Protein AF-A0A938GD35-F1 (afdb_monomer)

Secondary structure (DSSP, 8-state):
-------S------PPPPS---TTHHHHHHHHS-SSS----S-----B-HHHHHHHHHHHHHHHHTT-SSB-HHHHHHHHHHH--SHHHHHHHHTT--HHHHHHHHHHHH----SSPPPS--PBPHHHHHHHHHHHHHHHHTT-SSB-HHHHHHHHHHH--HHHHHHHHHTT--HHHHHHHHHHHH-TTPPPTT---

Solvent-accessible surface area (backbone atoms only — not comparable to full-atom values): 11752 Å² total; per-residue (Å²): 143,89,85,87,86,89,82,80,89,74,86,76,84,78,83,82,77,74,96,79,70,64,94,58,49,69,63,51,49,64,75,70,57,78,84,72,99,73,90,72,69,83,76,76,71,78,51,59,34,73,66,36,54,51,22,52,54,40,8,48,53,44,16,55,73,34,40,40,78,42,30,48,47,42,23,44,51,51,8,42,48,67,63,70,61,57,69,38,26,52,53,41,44,77,62,67,56,46,67,67,61,52,48,53,48,47,39,73,74,70,50,62,44,61,94,72,76,79,87,74,86,67,48,70,36,73,65,37,54,46,20,55,53,40,7,47,51,48,16,51,75,71,73,40,90,48,26,43,53,46,24,45,47,50,8,48,57,70,59,61,54,67,59,33,35,50,45,38,50,76,68,68,45,55,62,66,62,51,50,52,52,53,47,41,76,73,36,83,80,58,74,59,92,81,76,67,134

Foldseek 3Di:
DDDDDDDDDDPPDDDDDPPDDPPCVVVVVVVVDDPDDDPPDPDPDAQADPLLVQLVVQLVVLCVVLLHLARELLSSVLSLCVSVDDLLNVLCVVLVDDNVLSSVLLCVVPNGDDPDRDPDDRYYDPLLVQLSVQLSVVCVVVVHSHRYSLSSLLSSLVSCDDSVNVSCVVSVHDSVVSNVSSVCVVPVPDDDPPPDD

Sequence (197 aa):
MIRLQTGETSERVSWRLPETQPPTFLRWVRQWLPSGSDKTAPERSSNLTPRVQQVLEMARKEAERFNHNFIGTEHVLLGLIKLGQGVAVNVLRQAGLDLEKVRTEVEALVGTGPDQKTVGSIPYTPRVKKVLSLAAKEAKALHHTYVGTEHLLLGLLAEGDGVAARVLQNMGVDTDQTRKRILLELDPNFPDADDKP

pLDDT: mean 80.17, std 22.28, range [29.39, 98.56]

Structure (mmCIF, N/CA/C/O backbone):
data_AF-A0A938GD35-F1
#
_entry.id   AF-A0A938GD35-F1
#
loop_
_atom_site.group_PDB
_atom_site.id
_atom_site.type_symbol
_atom_site.label_atom_id
_atom_site.label_alt_id
_atom_site.label_comp_id
_atom_site.label_asym_id
_atom_site.label_entity_id
_atom_site.label_seq_id
_atom_site.pdbx_PDB_ins_code
_atom_site.Cartn_x
_atom_site.Cartn_y
_atom_site.Cartn_z
_atom_site.occupancy
_atom_site.B_iso_or_equiv
_atom_site.auth_seq_id
_atom_site.auth_comp_id
_atom_site.auth_asym_id
_atom_site.auth_atom_id
_atom_site.pdbx_PDB_model_num
ATOM 1 N N . MET A 1 1 ? 54.720 -30.008 18.579 1.00 42.34 1 MET A N 1
ATOM 2 C CA . MET A 1 1 ? 55.747 -29.836 17.534 1.00 42.34 1 MET A CA 1
ATOM 3 C C . MET A 1 1 ? 55.201 -30.497 16.280 1.00 42.34 1 MET A C 1
ATOM 5 O O . MET A 1 1 ? 54.911 -31.677 16.353 1.00 42.34 1 MET A O 1
ATOM 9 N N . ILE A 1 2 ? 54.905 -29.704 15.249 1.00 29.39 2 ILE A N 1
ATOM 10 C CA . ILE A 1 2 ? 54.863 -29.995 13.801 1.00 29.39 2 ILE A CA 1
ATOM 11 C C . ILE A 1 2 ? 54.191 -28.766 13.176 1.00 29.39 2 ILE A C 1
ATOM 13 O O . ILE A 1 2 ? 53.087 -28.376 13.550 1.00 29.39 2 ILE A O 1
ATOM 17 N N . ARG A 1 3 ? 54.931 -28.122 12.276 1.00 31.73 3 ARG A N 1
ATOM 18 C CA . ARG A 1 3 ? 54.544 -26.966 11.474 1.00 31.73 3 ARG A CA 1
ATOM 19 C C . ARG A 1 3 ? 54.699 -27.410 10.026 1.00 31.73 3 ARG A C 1
ATOM 21 O O . ARG A 1 3 ? 55.774 -27.880 9.673 1.00 31.73 3 ARG A O 1
ATOM 28 N N . LEU A 1 4 ? 53.667 -27.232 9.213 1.00 35.19 4 LEU A N 1
ATOM 29 C CA . LEU A 1 4 ? 53.795 -27.119 7.763 1.00 35.19 4 LEU A CA 1
ATOM 30 C C . LEU A 1 4 ? 52.978 -25.901 7.335 1.00 35.19 4 LEU A C 1
ATOM 32 O O . LEU A 1 4 ? 51.911 -25.621 7.877 1.00 35.19 4 LEU A O 1
ATOM 36 N N . GLN A 1 5 ? 53.575 -25.121 6.449 1.00 43.38 5 GLN A N 1
ATOM 37 C CA . GLN A 1 5 ? 53.226 -23.753 6.097 1.00 43.38 5 GLN A CA 1
ATOM 38 C C . GLN A 1 5 ? 53.021 -23.717 4.583 1.00 43.38 5 GLN A C 1
ATOM 40 O O . GLN A 1 5 ? 53.797 -24.363 3.886 1.00 43.38 5 GLN A O 1
ATOM 45 N N . THR A 1 6 ? 52.025 -22.973 4.088 1.00 42.59 6 THR A N 1
ATOM 46 C CA . THR A 1 6 ? 52.123 -21.953 3.011 1.00 42.59 6 THR A CA 1
ATOM 47 C C . THR A 1 6 ? 50.749 -21.664 2.386 1.00 42.59 6 THR A C 1
ATOM 49 O O . THR A 1 6 ? 49.947 -22.574 2.212 1.00 42.59 6 THR A O 1
ATOM 52 N N . GLY A 1 7 ? 50.492 -20.387 2.070 1.00 36.03 7 GLY A N 1
ATOM 53 C CA . GLY A 1 7 ? 49.342 -19.937 1.272 1.00 36.03 7 GLY A CA 1
ATOM 54 C C . GLY A 1 7 ? 48.535 -18.796 1.901 1.00 36.03 7 GLY A C 1
ATOM 55 O O . GLY A 1 7 ? 47.606 -19.051 2.653 1.00 36.03 7 GLY A O 1
ATOM 56 N N . GLU A 1 8 ? 48.960 -17.564 1.617 1.00 41.31 8 GLU A N 1
ATOM 57 C CA . GLU A 1 8 ? 48.242 -16.271 1.612 1.00 41.31 8 GLU A CA 1
ATOM 58 C C . GLU A 1 8 ? 47.051 -16.009 2.566 1.00 41.31 8 GLU A C 1
ATOM 60 O O . GLU A 1 8 ? 45.941 -16.506 2.418 1.00 41.31 8 GLU A O 1
ATOM 65 N N . THR A 1 9 ? 47.324 -15.120 3.531 1.00 43.78 9 THR A N 1
ATOM 66 C CA . THR A 1 9 ? 46.399 -14.231 4.265 1.00 43.78 9 THR A CA 1
ATOM 67 C C . THR A 1 9 ? 44.965 -14.729 4.485 1.00 43.78 9 THR A C 1
ATOM 69 O O . THR A 1 9 ? 44.005 -14.182 3.952 1.00 43.78 9 THR A O 1
ATOM 72 N N . SER A 1 10 ? 44.801 -15.688 5.396 1.00 36.66 10 SER A N 1
ATOM 73 C CA . SER A 1 10 ? 43.566 -15.804 6.175 1.00 36.66 10 SER A CA 1
ATOM 74 C C . SER A 1 10 ? 43.726 -14.968 7.444 1.00 36.66 10 SER A C 1
ATOM 76 O O . SER A 1 10 ? 44.334 -15.429 8.413 1.00 36.66 10 SER A O 1
ATOM 78 N N . GLU A 1 11 ? 43.181 -13.750 7.471 1.00 37.19 11 GLU A N 1
ATOM 79 C CA . GLU A 1 11 ? 43.017 -13.008 8.725 1.00 37.19 11 GLU A CA 1
ATOM 80 C C . GLU A 1 11 ? 42.109 -13.807 9.665 1.00 37.19 11 GLU A C 1
ATOM 82 O O . GLU A 1 11 ? 40.886 -13.870 9.536 1.00 37.19 11 GLU A O 1
ATOM 87 N N . ARG A 1 12 ? 42.739 -14.495 10.616 1.00 35.84 12 ARG A N 1
ATOM 88 C CA . ARG A 1 12 ? 42.059 -15.287 11.630 1.00 35.84 12 ARG A CA 1
ATOM 89 C C . ARG A 1 12 ? 41.661 -14.347 12.762 1.00 35.84 12 ARG A C 1
ATOM 91 O O . ARG A 1 12 ? 42.426 -14.148 13.701 1.00 35.84 12 ARG A O 1
ATOM 98 N N . VAL A 1 13 ? 40.473 -13.754 12.668 1.00 39.16 13 VAL A N 1
ATOM 99 C CA . VAL A 1 13 ? 39.925 -12.914 13.742 1.00 39.16 13 VAL A CA 1
ATOM 100 C C . VAL A 1 13 ? 39.656 -13.791 14.967 1.00 39.16 13 VAL A C 1
ATOM 102 O O . VAL A 1 13 ? 38.700 -14.566 15.002 1.00 39.16 13 VAL A O 1
ATOM 105 N N . SER A 1 14 ? 40.529 -13.707 15.971 1.00 36.94 14 SER A N 1
ATOM 106 C CA . SER A 1 14 ? 40.331 -14.347 17.271 1.00 36.94 14 SER A CA 1
ATOM 107 C C . SER A 1 14 ? 39.576 -13.395 18.195 1.00 36.94 14 SER A C 1
ATOM 109 O O . SER A 1 14 ? 40.160 -12.450 18.729 1.00 36.94 14 SER A O 1
ATOM 111 N N . TRP A 1 15 ? 38.289 -13.640 18.414 1.00 40.00 15 TRP A N 1
ATOM 112 C CA . TRP A 1 15 ? 37.544 -12.961 19.472 1.00 40.00 15 TRP A CA 1
ATOM 113 C C . TRP A 1 15 ? 37.955 -13.542 20.832 1.00 40.00 15 TRP A C 1
ATOM 115 O O . TRP A 1 15 ? 37.891 -14.756 21.027 1.00 40.00 15 TRP A O 1
ATOM 125 N N . ARG A 1 16 ? 38.379 -12.695 21.780 1.00 40.66 16 ARG A N 1
ATOM 126 C CA . ARG A 1 16 ? 38.510 -13.076 23.195 1.00 40.66 16 ARG A CA 1
ATOM 127 C C . ARG A 1 16 ? 37.179 -12.797 23.889 1.00 40.66 16 ARG A C 1
ATOM 129 O O . ARG A 1 16 ? 36.743 -11.651 23.931 1.00 40.66 16 ARG A O 1
ATOM 136 N N . LEU A 1 17 ? 36.531 -13.841 24.400 1.00 53.28 17 LEU A N 1
ATOM 137 C CA . LEU A 1 17 ? 35.349 -13.695 25.250 1.00 53.28 17 LEU A CA 1
ATOM 138 C C . LEU A 1 17 ? 35.782 -13.243 26.659 1.00 53.28 17 LEU A C 1
ATOM 140 O O . LEU A 1 17 ? 36.829 -13.696 27.125 1.00 53.28 17 LEU A O 1
ATOM 144 N N . PRO A 1 18 ? 35.013 -12.378 27.343 1.00 51.81 18 PRO A N 1
ATOM 145 C CA . PRO A 1 18 ? 35.253 -12.059 28.749 1.00 51.81 18 PRO A CA 1
ATOM 146 C C . PRO A 1 18 ? 35.037 -13.296 29.641 1.00 51.81 18 PRO A C 1
ATOM 148 O O . PRO A 1 18 ? 34.165 -14.120 29.363 1.00 51.81 18 PRO A O 1
ATOM 151 N N . GLU A 1 19 ? 35.847 -13.424 30.698 1.00 55.28 19 GLU A N 1
ATOM 152 C CA . GLU A 1 19 ? 35.983 -14.631 31.539 1.00 55.28 19 GLU A CA 1
ATOM 153 C C . GLU A 1 19 ? 34.729 -15.025 32.331 1.00 55.28 19 GLU A C 1
ATOM 155 O O . GLU A 1 19 ? 34.619 -16.170 32.765 1.00 55.28 19 GLU A O 1
ATOM 160 N N . THR A 1 20 ? 33.756 -14.129 32.492 1.00 56.50 20 THR A N 1
ATOM 161 C CA . THR A 1 20 ? 32.519 -14.429 33.218 1.00 56.50 20 THR A CA 1
ATOM 162 C C . THR A 1 20 ? 31.303 -14.198 32.331 1.00 56.50 20 THR A C 1
ATOM 164 O O . THR A 1 20 ? 30.961 -13.079 31.959 1.00 56.50 20 THR A O 1
ATOM 167 N N . GLN A 1 21 ? 30.637 -15.296 31.982 1.00 65.50 21 GLN A N 1
ATOM 168 C CA . GLN A 1 21 ? 29.395 -15.294 31.221 1.00 65.50 21 GLN A CA 1
ATOM 169 C C . GLN A 1 21 ? 28.263 -15.845 32.095 1.00 65.50 21 GLN A C 1
ATOM 171 O O . GLN A 1 21 ? 28.489 -16.808 32.834 1.00 65.50 21 GLN A O 1
ATOM 176 N N . PRO A 1 22 ? 27.043 -15.279 32.036 1.00 67.19 22 PRO A N 1
ATOM 177 C CA . PRO A 1 22 ? 25.918 -15.812 32.793 1.00 67.19 22 PRO A CA 1
ATOM 178 C C . PRO A 1 22 ? 25.605 -17.255 32.345 1.00 67.19 22 PRO A C 1
ATOM 180 O O . PRO A 1 22 ? 25.830 -17.588 31.178 1.00 67.19 22 PRO A O 1
ATOM 183 N N . PRO A 1 23 ? 25.034 -18.119 33.211 1.00 57.44 23 PRO A N 1
ATOM 184 C CA . PRO A 1 23 ? 24.794 -19.544 32.919 1.00 57.44 23 PRO A CA 1
ATOM 185 C C . PRO A 1 23 ? 23.973 -19.823 31.644 1.00 57.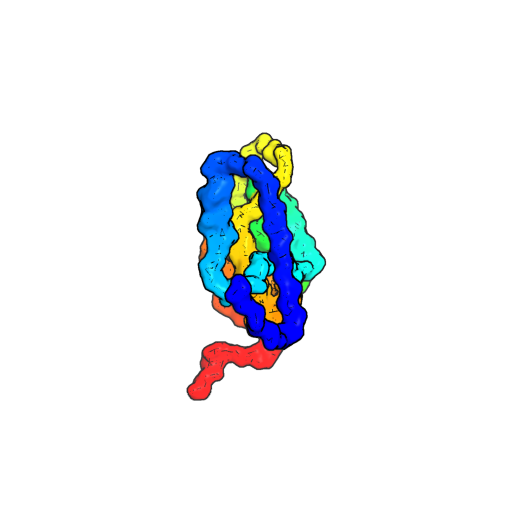44 23 PRO A C 1
ATOM 187 O O . PRO A 1 23 ? 23.977 -20.930 31.112 1.00 57.44 23 PRO A O 1
ATOM 190 N N . THR A 1 24 ? 23.266 -18.815 31.131 1.00 60.25 24 THR A N 1
ATOM 191 C CA . THR A 1 24 ? 22.443 -18.865 29.916 1.00 60.25 24 THR A CA 1
ATOM 192 C C . THR A 1 24 ? 23.202 -18.523 28.629 1.00 60.25 24 THR A C 1
ATOM 194 O O . THR A 1 24 ? 22.675 -18.748 27.538 1.00 60.25 24 THR A O 1
ATOM 197 N N . PHE A 1 25 ? 24.440 -18.032 28.718 1.00 61.19 25 PHE A N 1
ATOM 198 C CA . PHE A 1 25 ? 25.219 -17.550 27.576 1.00 61.19 25 PHE A CA 1
ATOM 199 C C . PHE A 1 25 ? 25.465 -18.637 26.525 1.00 61.19 25 PHE A C 1
ATOM 201 O O . PHE A 1 25 ? 25.255 -18.409 25.338 1.00 61.19 25 PHE A O 1
ATOM 208 N N . LEU A 1 26 ? 25.807 -19.861 26.939 1.00 51.38 26 LEU A N 1
ATOM 209 C CA . LEU A 1 26 ? 26.034 -20.975 26.007 1.00 51.38 26 LEU A CA 1
ATOM 210 C C . LEU A 1 26 ? 24.741 -21.464 25.331 1.00 51.38 26 LEU A C 1
ATOM 212 O O . LEU A 1 26 ? 24.783 -21.955 24.204 1.00 51.38 26 LEU A O 1
ATOM 216 N N . ARG A 1 27 ? 23.580 -21.281 25.976 1.00 56.41 27 ARG A N 1
ATOM 217 C CA . ARG A 1 27 ? 22.267 -21.568 25.375 1.00 56.41 27 ARG A CA 1
ATOM 218 C C . ARG A 1 27 ? 21.914 -20.531 24.306 1.00 56.41 27 ARG A C 1
ATOM 220 O O . ARG A 1 27 ? 21.381 -20.897 23.263 1.00 56.41 27 ARG A O 1
ATOM 227 N N . TRP A 1 28 ? 22.265 -19.272 24.552 1.00 52.12 28 TRP A N 1
ATOM 228 C CA . TRP A 1 28 ? 22.101 -18.170 23.606 1.00 52.12 28 TRP A CA 1
ATOM 229 C C . TRP A 1 28 ? 23.054 -18.290 22.402 1.00 52.12 28 TRP A C 1
ATOM 231 O O . TRP A 1 28 ? 22.600 -18.237 21.262 1.00 52.12 28 TRP A O 1
ATOM 241 N N . VAL A 1 29 ? 24.344 -18.577 22.621 1.00 50.78 29 VAL A N 1
ATOM 242 C CA . VAL A 1 29 ? 25.325 -18.759 21.530 1.00 50.78 29 VAL A CA 1
ATOM 243 C C . VAL A 1 29 ? 24.930 -19.919 20.612 1.00 50.78 29 VAL A C 1
ATOM 245 O O . VAL A 1 29 ? 25.025 -19.796 19.397 1.00 50.78 29 VAL A O 1
ATOM 248 N N . ARG A 1 30 ? 24.423 -21.031 21.160 1.00 55.12 30 ARG A N 1
ATOM 249 C CA . ARG A 1 30 ? 24.005 -22.203 20.370 1.00 55.12 30 ARG A CA 1
ATOM 250 C C . ARG A 1 30 ? 22.740 -21.964 19.533 1.00 55.12 30 ARG A C 1
ATOM 252 O O . ARG A 1 30 ? 22.562 -22.642 18.529 1.00 55.12 30 ARG A O 1
ATOM 259 N N . GLN A 1 31 ? 21.884 -21.016 19.923 1.00 52.28 31 GLN A N 1
ATOM 260 C CA . GLN A 1 31 ? 20.746 -20.561 19.108 1.00 52.28 31 GLN A CA 1
ATOM 261 C C . GLN A 1 31 ? 21.152 -19.553 18.022 1.00 52.28 31 GLN A C 1
ATOM 263 O O . GLN A 1 31 ? 20.421 -19.397 17.049 1.00 52.28 31 GLN A O 1
ATOM 268 N N . TRP A 1 32 ? 22.294 -18.877 18.183 1.00 44.22 32 TRP A N 1
ATOM 269 C CA . TRP A 1 32 ? 22.747 -17.799 17.299 1.00 44.22 32 TRP A CA 1
ATOM 270 C C . TRP A 1 32 ? 23.920 -18.187 16.383 1.00 44.22 32 TRP A C 1
ATOM 272 O O . TRP A 1 32 ? 24.295 -17.409 15.511 1.00 44.22 32 TRP A O 1
ATOM 282 N N . LEU A 1 33 ? 24.503 -19.380 16.543 1.00 42.72 33 LEU A N 1
ATOM 283 C CA . LEU A 1 33 ? 25.548 -19.891 15.654 1.00 42.72 33 LEU A CA 1
ATOM 284 C C . LEU A 1 33 ? 24.908 -20.676 14.488 1.00 42.72 33 LEU A C 1
ATOM 286 O O . LEU A 1 33 ? 24.441 -21.797 14.706 1.00 42.72 33 LEU A O 1
ATOM 290 N N . PRO A 1 34 ? 24.860 -20.132 13.258 1.00 41.25 34 PRO A N 1
ATOM 291 C CA . PRO A 1 34 ? 24.363 -20.873 12.104 1.00 41.25 34 PRO A CA 1
ATO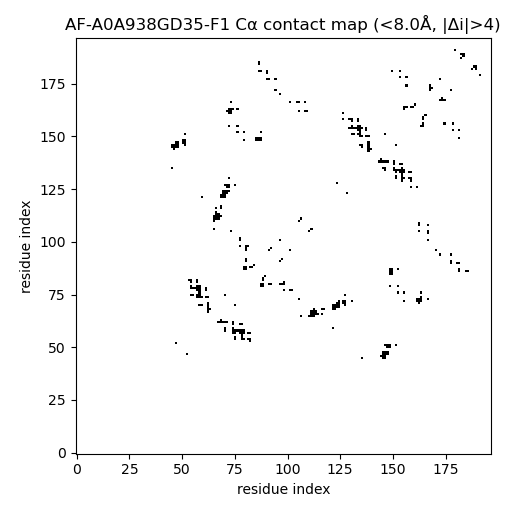M 292 C C . PRO A 1 34 ? 25.269 -22.076 11.803 1.00 41.25 34 PRO A C 1
ATOM 294 O O . PRO A 1 34 ? 26.497 -21.984 11.861 1.00 41.25 34 PRO A O 1
ATOM 297 N N . SER A 1 35 ? 24.650 -23.219 11.499 1.00 45.53 35 SER A N 1
ATOM 298 C CA . SER A 1 35 ? 25.349 -24.417 11.035 1.00 45.53 35 SER A CA 1
ATOM 299 C C . SER A 1 35 ? 25.658 -24.278 9.549 1.00 45.53 35 SER A C 1
ATOM 301 O O . SER A 1 35 ? 24.747 -24.076 8.753 1.00 45.53 35 SER A O 1
ATOM 303 N N . GLY A 1 36 ? 26.931 -24.427 9.187 1.00 39.34 36 GLY A N 1
ATOM 304 C CA . GLY A 1 36 ? 27.366 -24.536 7.797 1.00 39.34 36 GLY A CA 1
ATOM 305 C C . GLY A 1 36 ? 27.457 -23.202 7.055 1.00 39.34 36 GLY A C 1
ATOM 306 O O . GLY A 1 36 ? 26.734 -22.248 7.306 1.00 39.34 36 GLY A O 1
ATOM 307 N N . SER A 1 37 ? 28.432 -23.125 6.165 1.00 46.06 37 SER A N 1
ATOM 308 C CA . SER A 1 37 ? 28.871 -21.943 5.435 1.00 46.06 37 SER A CA 1
ATOM 309 C C . SER A 1 37 ? 27.812 -21.364 4.489 1.00 46.06 37 SER A C 1
ATOM 311 O O . SER A 1 37 ? 27.740 -21.763 3.332 1.00 46.06 37 SER A O 1
ATOM 313 N N . ASP A 1 38 ? 27.085 -20.352 4.954 1.00 35.75 38 ASP A N 1
ATOM 314 C CA . ASP A 1 38 ? 26.671 -19.218 4.127 1.00 35.75 38 ASP A CA 1
ATOM 315 C C . ASP A 1 38 ? 26.689 -17.948 4.992 1.00 35.75 38 ASP A C 1
ATOM 317 O O . ASP A 1 38 ? 25.936 -17.802 5.955 1.00 35.75 38 ASP A O 1
ATOM 321 N N . LYS A 1 39 ? 27.643 -17.055 4.717 1.00 46.97 39 LYS A N 1
ATOM 322 C CA . LYS A 1 39 ? 27.790 -15.766 5.401 1.00 46.97 39 LYS A CA 1
ATOM 323 C C . LYS A 1 39 ? 27.240 -14.661 4.507 1.00 46.97 39 LYS A C 1
ATOM 325 O O . LYS A 1 39 ? 27.968 -13.742 4.143 1.00 46.97 39 LYS A O 1
ATOM 330 N N . THR A 1 40 ? 25.945 -14.685 4.231 1.00 40.22 40 THR A N 1
ATOM 331 C CA . THR A 1 40 ? 25.210 -13.435 4.033 1.00 40.22 40 THR A CA 1
ATOM 332 C C . THR A 1 40 ? 24.561 -13.086 5.363 1.00 40.22 40 THR A C 1
ATOM 334 O O . THR A 1 40 ? 23.589 -13.710 5.785 1.00 40.22 40 THR A O 1
ATOM 337 N N . ALA A 1 41 ? 25.141 -12.113 6.067 1.00 39.09 41 ALA A N 1
ATOM 338 C CA . ALA A 1 41 ? 24.482 -11.442 7.184 1.00 39.09 41 ALA A CA 1
ATOM 339 C C . ALA A 1 41 ? 23.029 -11.077 6.796 1.00 39.09 41 ALA A C 1
ATOM 341 O O . ALA A 1 41 ? 22.795 -10.822 5.612 1.00 39.09 41 ALA A O 1
ATOM 342 N N . PRO A 1 42 ? 22.067 -11.027 7.742 1.00 39.81 42 PRO A N 1
ATOM 343 C CA . PRO A 1 42 ? 20.698 -10.620 7.427 1.00 39.81 42 PRO A CA 1
ATOM 344 C C . PRO A 1 42 ? 20.743 -9.307 6.642 1.00 39.81 42 PRO A C 1
ATOM 346 O O . PRO A 1 42 ? 21.384 -8.350 7.085 1.00 39.81 42 PRO A O 1
ATOM 349 N N . GLU A 1 43 ? 20.160 -9.332 5.440 1.00 45.34 43 GLU A N 1
ATOM 350 C CA . GLU A 1 43 ? 20.295 -8.296 4.418 1.00 45.34 43 GLU A CA 1
ATOM 351 C C . GLU A 1 43 ? 20.150 -6.903 5.036 1.00 45.34 43 GLU A C 1
ATOM 353 O O . GLU A 1 43 ? 19.130 -6.563 5.641 1.00 45.34 43 GLU A O 1
ATOM 358 N N . ARG A 1 44 ? 21.212 -6.098 4.912 1.00 44.47 44 ARG A N 1
ATOM 359 C CA . ARG A 1 44 ? 21.188 -4.681 5.272 1.00 44.47 44 ARG A CA 1
ATOM 360 C C . ARG A 1 44 ? 20.023 -4.049 4.527 1.00 44.47 44 ARG A C 1
ATOM 362 O O . ARG A 1 44 ? 20.053 -4.035 3.304 1.00 44.47 44 ARG A O 1
ATOM 369 N N . SER A 1 45 ? 19.035 -3.570 5.285 1.00 46.66 45 SER A N 1
ATOM 370 C CA . SER A 1 45 ? 18.064 -2.540 4.905 1.00 46.66 45 SER A CA 1
ATOM 371 C C . SER A 1 45 ? 17.787 -2.488 3.403 1.00 46.66 45 SER A C 1
ATOM 373 O O . SER A 1 45 ? 18.513 -1.815 2.674 1.00 46.66 45 SER A O 1
ATOM 375 N N . SER A 1 46 ? 16.733 -3.177 2.962 1.00 58.12 46 SER A N 1
ATOM 376 C CA . SER A 1 46 ? 16.110 -2.989 1.648 1.00 58.12 46 SER A CA 1
ATOM 377 C C . SER A 1 46 ? 16.320 -1.554 1.150 1.00 58.12 46 SER A C 1
ATOM 379 O O . SER A 1 46 ? 15.948 -0.618 1.861 1.00 58.12 46 SER A O 1
ATOM 381 N N . ASN A 1 47 ? 16.953 -1.386 -0.016 1.00 87.00 47 ASN A N 1
ATOM 382 C CA . ASN A 1 47 ? 17.253 -0.092 -0.638 1.00 87.00 47 ASN A CA 1
ATOM 383 C C . ASN A 1 47 ? 15.948 0.607 -1.066 1.00 87.00 47 ASN A C 1
ATOM 385 O O . ASN A 1 47 ? 15.627 0.699 -2.251 1.00 87.00 47 ASN A O 1
ATOM 389 N N . LEU A 1 48 ? 15.145 1.037 -0.093 1.00 92.69 48 LEU A N 1
ATOM 390 C CA . LEU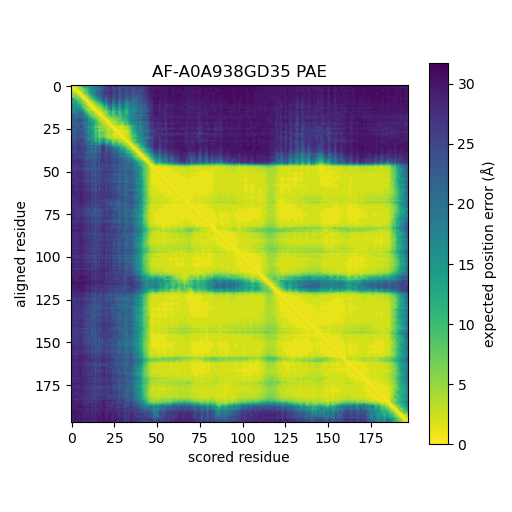 A 1 48 ? 13.869 1.701 -0.311 1.00 92.69 48 LEU A CA 1
ATOM 391 C C . LEU A 1 48 ? 14.130 3.077 -0.913 1.00 92.69 48 LEU A C 1
ATOM 393 O O . LEU A 1 48 ? 14.905 3.868 -0.371 1.00 92.69 48 LEU A O 1
ATOM 397 N N . THR A 1 49 ? 13.444 3.383 -2.009 1.00 94.12 49 THR A N 1
ATOM 398 C CA . THR A 1 49 ? 13.476 4.730 -2.583 1.00 94.12 49 THR A CA 1
ATOM 399 C C . THR A 1 49 ? 12.893 5.761 -1.601 1.00 94.12 49 THR A C 1
ATOM 401 O O . THR A 1 49 ? 12.035 5.416 -0.779 1.00 94.12 49 THR A O 1
ATOM 404 N N . PRO A 1 50 ? 13.263 7.054 -1.711 1.00 93.75 50 PRO A N 1
ATOM 405 C CA . PRO A 1 50 ? 12.655 8.116 -0.904 1.00 93.75 50 PRO A CA 1
ATOM 406 C C . PRO A 1 50 ? 11.124 8.156 -1.013 1.00 93.75 50 PRO A C 1
ATOM 408 O O . PRO A 1 50 ? 10.433 8.432 -0.036 1.00 93.75 50 PRO A O 1
ATOM 411 N N . ARG A 1 51 ? 10.573 7.802 -2.184 1.00 93.62 51 ARG A N 1
ATOM 412 C CA . ARG A 1 51 ? 9.123 7.681 -2.390 1.00 93.62 51 ARG A CA 1
ATOM 413 C C . ARG A 1 51 ? 8.494 6.578 -1.546 1.00 93.62 51 ARG A C 1
ATOM 415 O O . ARG A 1 51 ? 7.433 6.799 -0.976 1.00 93.62 51 ARG A O 1
ATOM 422 N N . VAL A 1 52 ? 9.135 5.416 -1.424 1.00 96.31 52 VAL A N 1
ATOM 423 C CA . VAL A 1 52 ? 8.633 4.346 -0.548 1.00 96.31 52 VAL A CA 1
ATOM 424 C C . VAL A 1 52 ? 8.689 4.771 0.918 1.00 96.31 52 VAL A C 1
ATOM 426 O O . VAL A 1 52 ? 7.731 4.545 1.651 1.00 96.31 52 VAL A O 1
ATOM 429 N N . GLN A 1 53 ? 9.750 5.457 1.347 1.00 95.81 53 GLN A N 1
ATOM 430 C CA . GLN A 1 53 ? 9.805 6.018 2.702 1.00 95.81 53 GLN A CA 1
ATOM 431 C C . GLN A 1 53 ? 8.659 7.014 2.944 1.00 95.81 53 GLN A C 1
ATOM 433 O O . GLN A 1 53 ? 8.015 6.976 3.991 1.00 95.81 53 GLN A O 1
ATOM 438 N N . GLN A 1 54 ? 8.341 7.843 1.945 1.00 96.81 54 GLN A N 1
ATOM 439 C CA . GLN A 1 54 ? 7.205 8.760 1.996 1.00 96.81 54 GLN A CA 1
ATOM 440 C C . GLN A 1 54 ? 5.862 8.017 2.100 1.00 96.81 54 GLN A C 1
ATOM 442 O O . GLN A 1 54 ? 5.014 8.415 2.894 1.00 96.81 54 GLN A O 1
ATOM 447 N N . VAL A 1 55 ? 5.673 6.923 1.355 1.00 98.12 55 VAL A N 1
ATOM 448 C CA . VAL A 1 55 ? 4.481 6.059 1.447 1.00 98.12 55 VAL A CA 1
ATOM 449 C C . VAL A 1 55 ? 4.322 5.472 2.845 1.00 98.12 55 VAL A C 1
ATOM 451 O O . VAL A 1 55 ? 3.224 5.496 3.393 1.00 98.12 55 VAL A O 1
ATOM 454 N N . LEU A 1 56 ? 5.404 4.978 3.448 1.00 97.38 56 LEU A N 1
ATOM 455 C CA . LEU A 1 56 ? 5.372 4.410 4.798 1.00 97.38 56 LEU A CA 1
ATOM 456 C C . LEU A 1 56 ? 5.047 5.465 5.864 1.00 97.38 56 LEU A C 1
ATOM 458 O O . LEU A 1 56 ? 4.287 5.198 6.794 1.00 97.38 56 LEU A O 1
ATOM 462 N N . GLU A 1 57 ? 5.550 6.686 5.697 1.00 96.75 57 GLU A N 1
ATOM 463 C CA . GLU A 1 57 ? 5.185 7.815 6.555 1.00 96.75 57 GLU A CA 1
ATOM 464 C C . GLU A 1 57 ? 3.710 8.211 6.379 1.00 96.75 57 GLU A C 1
ATOM 466 O O . GLU A 1 57 ? 3.016 8.509 7.351 1.00 96.75 57 GLU A O 1
ATOM 471 N N . MET A 1 58 ? 3.182 8.170 5.152 1.00 97.88 58 MET A N 1
ATOM 472 C CA . MET A 1 58 ? 1.750 8.367 4.918 1.00 97.88 58 MET A CA 1
ATOM 473 C C . MET A 1 58 ? 0.913 7.248 5.542 1.00 97.88 58 MET A C 1
ATOM 475 O O . MET A 1 58 ? -0.101 7.549 6.164 1.00 97.88 58 MET A O 1
ATOM 479 N N . ALA A 1 59 ? 1.355 5.993 5.451 1.00 98.06 59 ALA A N 1
ATOM 480 C CA . ALA A 1 59 ? 0.704 4.854 6.091 1.00 98.06 59 ALA A CA 1
ATOM 481 C C . ALA A 1 59 ? 0.629 5.030 7.613 1.00 98.06 59 ALA A C 1
ATOM 483 O O . ALA A 1 59 ? -0.422 4.834 8.215 1.00 98.06 59 ALA A O 1
ATOM 484 N N . ARG A 1 60 ? 1.715 5.492 8.240 1.00 96.81 60 ARG A N 1
ATOM 485 C CA . ARG A 1 60 ? 1.729 5.826 9.669 1.00 96.81 60 ARG A CA 1
ATOM 486 C C . ARG A 1 60 ? 0.676 6.884 10.018 1.00 96.81 60 ARG A C 1
ATOM 488 O O . ARG A 1 60 ? -0.066 6.699 10.976 1.00 96.81 60 ARG A O 1
ATOM 495 N N . LYS A 1 61 ? 0.559 7.951 9.219 1.00 96.06 61 LYS A N 1
ATOM 496 C CA . LYS A 1 61 ? -0.469 8.995 9.410 1.00 96.06 61 LYS A CA 1
ATOM 497 C C . LYS A 1 61 ? -1.896 8.471 9.235 1.00 96.06 61 LYS A C 1
ATOM 499 O O . LYS A 1 61 ? -2.809 8.983 9.873 1.00 96.06 61 LYS A O 1
ATOM 504 N N . GLU A 1 62 ? -2.110 7.488 8.363 1.00 97.00 62 GLU A N 1
ATOM 505 C CA . GLU A 1 62 ? -3.419 6.837 8.223 1.00 97.00 62 GLU A CA 1
ATOM 506 C C . GLU A 1 62 ? -3.720 5.940 9.431 1.00 97.00 62 GLU A C 1
ATOM 508 O O . GLU A 1 62 ? -4.817 6.024 9.968 1.00 97.00 62 GLU A O 1
ATOM 513 N N . ALA A 1 63 ? -2.741 5.188 9.947 1.00 96.19 63 ALA A N 1
ATOM 514 C CA . ALA A 1 63 ? -2.907 4.440 11.197 1.00 96.19 63 ALA A CA 1
ATOM 515 C C . ALA A 1 63 ? -3.298 5.361 12.366 1.00 96.19 63 ALA A C 1
ATOM 517 O O . ALA A 1 63 ? -4.229 5.065 13.110 1.00 96.19 63 ALA A O 1
ATOM 518 N N . GLU A 1 64 ? -2.651 6.526 12.477 1.00 93.75 64 GLU A N 1
ATOM 519 C CA . GLU A 1 64 ? -3.011 7.555 13.460 1.00 93.75 64 GLU A CA 1
ATOM 520 C C . GLU A 1 64 ? -4.417 8.121 13.247 1.00 93.75 64 GLU A C 1
ATOM 522 O O . GLU A 1 64 ? -5.114 8.386 14.224 1.00 93.75 64 GLU A O 1
ATOM 527 N N . ARG A 1 65 ? -4.841 8.313 11.991 1.00 93.56 65 ARG A N 1
ATOM 528 C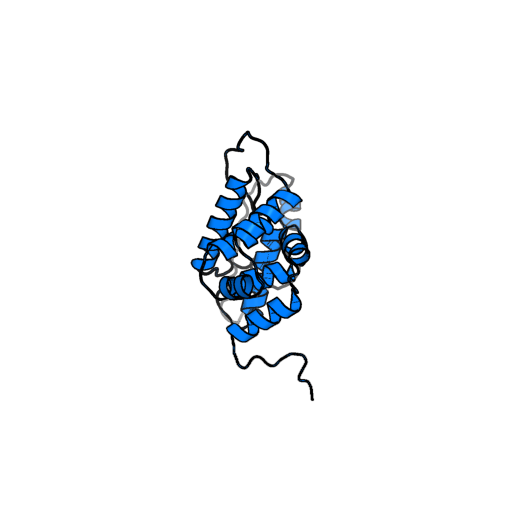 CA . ARG A 1 65 ? -6.195 8.781 11.657 1.00 93.56 65 ARG A CA 1
ATOM 529 C C . ARG A 1 65 ? -7.256 7.795 12.142 1.00 93.56 65 ARG A C 1
ATOM 531 O O . ARG A 1 65 ? -8.273 8.240 12.658 1.00 93.56 65 ARG A O 1
ATOM 538 N N . PHE A 1 66 ? -7.009 6.496 12.000 1.00 94.50 66 PHE A N 1
ATOM 539 C CA . PHE A 1 66 ? -7.909 5.451 12.488 1.00 94.50 66 PHE A CA 1
ATOM 540 C C . PHE A 1 66 ? -7.721 5.128 13.978 1.00 94.50 66 PHE A C 1
ATOM 542 O O . PHE A 1 66 ? -8.360 4.210 14.473 1.00 94.50 66 PHE A O 1
ATOM 549 N N . ASN A 1 67 ? -6.855 5.840 14.714 1.00 93.44 67 ASN A N 1
ATOM 550 C CA . ASN A 1 67 ? -6.467 5.504 16.093 1.00 93.44 67 ASN A CA 1
ATOM 551 C C . ASN A 1 67 ? -5.936 4.060 16.254 1.00 93.44 67 ASN A C 1
ATOM 553 O O . ASN A 1 67 ? -6.040 3.457 17.323 1.00 93.44 67 ASN A O 1
ATOM 557 N N . HIS A 1 68 ? -5.338 3.492 15.207 1.00 93.88 68 HIS A N 1
ATOM 558 C CA . HIS A 1 68 ? -4.701 2.182 15.262 1.00 93.88 68 HIS A CA 1
ATOM 559 C C . HIS A 1 68 ? -3.295 2.284 15.863 1.00 93.88 68 HIS A C 1
ATOM 561 O O . HIS A 1 68 ? -2.483 3.128 15.487 1.00 93.88 68 HIS A O 1
ATOM 567 N N . ASN A 1 69 ? -2.975 1.372 16.782 1.00 93.25 69 ASN A N 1
ATOM 568 C CA . ASN A 1 69 ? -1.673 1.294 17.450 1.00 93.25 69 ASN A CA 1
ATOM 569 C C . ASN A 1 69 ? -0.647 0.431 16.690 1.00 93.25 69 ASN A C 1
ATOM 571 O O . ASN A 1 69 ? 0.414 0.117 17.226 1.00 93.25 69 ASN A O 1
ATOM 575 N N . PHE A 1 70 ? -0.940 0.060 15.443 1.00 95.06 70 PHE A N 1
ATOM 576 C CA . PHE A 1 70 ? -0.040 -0.645 14.532 1.00 95.06 70 PHE A CA 1
ATOM 577 C C . PHE A 1 70 ? -0.249 -0.179 13.087 1.00 95.06 70 PHE A C 1
ATOM 579 O O . PHE A 1 70 ? -1.322 0.283 12.702 1.00 95.06 70 PHE A O 1
ATOM 586 N N . ILE A 1 71 ? 0.773 -0.359 12.250 1.00 97.12 71 ILE A N 1
ATOM 587 C CA . ILE A 1 71 ? 0.677 -0.143 10.804 1.00 97.12 71 ILE A CA 1
ATOM 588 C C . ILE A 1 71 ? 0.407 -1.496 10.128 1.00 97.12 71 ILE A C 1
ATOM 590 O O . ILE A 1 71 ? 1.305 -2.343 10.017 1.00 97.12 71 ILE A O 1
ATOM 594 N N . GLY A 1 72 ? -0.844 -1.713 9.716 1.00 97.81 72 GLY A N 1
ATOM 595 C CA . GLY A 1 72 ? -1.280 -2.828 8.881 1.00 97.81 72 GLY A CA 1
ATOM 596 C C . GLY A 1 72 ? -1.150 -2.575 7.376 1.00 97.81 72 GLY A C 1
ATOM 597 O O . GLY A 1 72 ? -0.703 -1.520 6.919 1.00 97.81 72 GLY A O 1
ATOM 598 N N . THR A 1 73 ? -1.516 -3.594 6.602 1.00 98.44 73 THR A N 1
ATOM 599 C CA . THR A 1 73 ? -1.456 -3.615 5.130 1.00 98.44 73 THR A CA 1
ATOM 600 C C . THR A 1 73 ? -2.325 -2.533 4.481 1.00 98.44 73 THR A C 1
ATOM 602 O O . THR A 1 73 ? -1.933 -1.913 3.499 1.00 98.44 73 THR A O 1
ATOM 605 N N . GLU A 1 74 ? -3.486 -2.269 5.066 1.00 98.44 74 GLU A N 1
ATOM 606 C CA . GLU A 1 74 ? -4.481 -1.280 4.675 1.00 98.44 74 GLU A CA 1
ATOM 607 C C . GLU A 1 74 ? -3.943 0.145 4.766 1.00 98.44 74 GLU A C 1
ATOM 609 O O . GLU A 1 74 ? -4.155 0.955 3.866 1.00 98.44 74 GLU A O 1
ATOM 614 N N . HIS A 1 75 ? -3.145 0.435 5.791 1.00 98.56 75 HIS A N 1
ATOM 615 C CA . HIS A 1 75 ? -2.481 1.725 5.901 1.00 98.56 75 HIS A CA 1
ATOM 616 C C . HIS A 1 75 ? -1.410 1.893 4.822 1.00 98.56 75 HIS A C 1
ATOM 618 O O . HIS A 1 75 ? -1.249 2.988 4.290 1.00 98.56 75 HIS A O 1
ATOM 624 N N . VAL A 1 76 ? -0.697 0.821 4.456 1.00 98.50 76 VAL A N 1
ATOM 625 C CA . VAL A 1 76 ? 0.272 0.852 3.346 1.00 98.50 76 VAL A CA 1
ATOM 626 C C . VAL A 1 76 ? -0.438 1.089 2.011 1.00 98.50 76 VAL A C 1
ATOM 628 O O . VAL A 1 76 ? 0.025 1.921 1.231 1.00 98.50 76 VAL A O 1
ATOM 631 N N . LEU A 1 77 ? -1.583 0.439 1.774 1.00 98.38 77 LEU A N 1
ATOM 632 C CA . LEU A 1 77 ? -2.430 0.684 0.601 1.00 98.38 77 LEU A CA 1
ATOM 633 C C . LEU A 1 77 ? -2.873 2.152 0.523 1.00 98.38 77 LEU A C 1
ATOM 635 O O . LEU A 1 77 ? -2.687 2.807 -0.501 1.00 98.38 77 LEU A O 1
ATOM 639 N N . LEU A 1 78 ? -3.403 2.694 1.620 1.00 98.38 78 LEU A N 1
ATOM 640 C CA . LEU A 1 78 ? -3.802 4.099 1.696 1.00 98.38 78 LEU A CA 1
ATOM 641 C C . LEU A 1 78 ? -2.612 5.044 1.494 1.00 98.38 78 LEU A C 1
ATOM 643 O O . LEU A 1 78 ? -2.733 6.045 0.790 1.00 98.38 78 LEU A O 1
ATOM 647 N N . GLY A 1 79 ? -1.449 4.714 2.061 1.00 98.25 79 GLY A N 1
ATOM 648 C CA . GLY A 1 79 ? -0.207 5.460 1.874 1.00 98.25 79 GLY A CA 1
ATOM 649 C C . GLY A 1 79 ? 0.247 5.499 0.413 1.00 98.25 79 GLY A C 1
ATOM 650 O O . GLY A 1 79 ? 0.671 6.553 -0.060 1.00 98.25 79 GLY A O 1
ATOM 651 N N . LEU A 1 80 ? 0.113 4.384 -0.318 1.00 97.75 80 LEU A N 1
ATOM 652 C CA . LEU A 1 80 ? 0.380 4.322 -1.757 1.00 97.75 80 LEU A CA 1
ATOM 653 C C . LEU A 1 80 ? -0.546 5.277 -2.511 1.00 97.75 80 LEU A C 1
ATOM 655 O O . LEU A 1 80 ? -0.064 6.157 -3.216 1.00 97.75 80 LEU A O 1
ATOM 659 N N . ILE A 1 81 ? -1.861 5.165 -2.322 1.00 96.88 81 ILE A N 1
ATOM 660 C CA . ILE A 1 81 ? -2.845 5.994 -3.037 1.00 96.88 81 ILE A CA 1
ATOM 661 C C . ILE A 1 81 ? -2.640 7.483 -2.725 1.00 96.88 81 ILE A C 1
ATOM 663 O O . ILE A 1 81 ? -2.657 8.326 -3.626 1.00 96.88 81 ILE A O 1
ATOM 667 N N . LYS A 1 82 ? -2.380 7.810 -1.453 1.00 96.88 82 LYS A N 1
ATOM 668 C CA . LYS A 1 82 ? -2.171 9.180 -0.972 1.00 96.88 82 LYS A CA 1
ATOM 669 C C . LYS A 1 82 ? -0.898 9.831 -1.507 1.00 96.88 82 LYS A C 1
ATOM 671 O O . LYS A 1 82 ? -0.857 11.058 -1.593 1.00 96.88 82 LYS A O 1
ATOM 676 N N . LEU A 1 83 ? 0.110 9.051 -1.912 1.00 95.25 83 LEU A N 1
ATOM 677 C CA . LEU A 1 83 ? 1.299 9.592 -2.578 1.00 95.25 83 LEU A CA 1
ATOM 678 C C . LEU A 1 83 ? 0.915 10.403 -3.824 1.00 95.25 83 LEU A C 1
ATOM 680 O O . LEU A 1 83 ? 1.581 11.383 -4.147 1.00 95.25 83 LEU A O 1
ATOM 684 N N . GLY A 1 84 ? -0.162 10.009 -4.510 1.00 89.69 84 GLY A N 1
ATOM 685 C CA . GLY A 1 84 ? -0.784 10.778 -5.585 1.00 89.69 84 GLY A CA 1
ATOM 686 C C . GLY A 1 84 ? -0.060 10.733 -6.936 1.00 89.69 84 GLY A C 1
ATOM 687 O O . GLY A 1 84 ? -0.616 11.206 -7.928 1.00 89.69 84 GLY A O 1
ATOM 688 N N . GLN A 1 85 ? 1.134 10.142 -6.992 1.00 89.38 85 GLN A N 1
ATOM 689 C CA . GLN A 1 85 ? 1.991 10.068 -8.174 1.00 89.38 85 GLN A CA 1
ATOM 690 C C . GLN A 1 85 ? 2.835 8.785 -8.187 1.00 89.38 85 GLN A C 1
ATOM 692 O O . GLN A 1 85 ? 3.209 8.273 -7.134 1.00 89.38 85 GLN A O 1
ATOM 697 N N . GLY A 1 86 ? 3.211 8.326 -9.382 1.00 89.19 86 GLY A N 1
ATOM 698 C CA . GLY A 1 86 ? 4.035 7.130 -9.594 1.00 89.19 86 GLY A CA 1
ATOM 699 C C . GLY A 1 86 ? 3.240 5.949 -10.151 1.00 89.19 86 GLY A C 1
ATOM 700 O O . GLY A 1 86 ? 2.011 5.959 -10.134 1.00 89.19 86 GLY A O 1
ATOM 701 N N . VAL A 1 87 ? 3.959 4.931 -10.628 1.00 91.38 87 VAL A N 1
ATOM 702 C CA . VAL A 1 87 ? 3.397 3.766 -11.336 1.00 91.38 87 VAL A CA 1
ATOM 703 C C . VAL A 1 87 ? 2.311 3.070 -10.513 1.00 91.38 87 VAL A C 1
ATOM 705 O O . VAL A 1 87 ? 1.189 2.912 -10.984 1.00 91.38 87 VAL A O 1
ATOM 708 N N . ALA A 1 88 ? 2.593 2.749 -9.245 1.00 93.44 88 ALA A N 1
ATOM 709 C CA . ALA A 1 88 ? 1.611 2.110 -8.365 1.00 93.44 88 ALA A CA 1
ATOM 710 C C . ALA A 1 88 ? 0.316 2.923 -8.226 1.00 93.44 88 ALA A C 1
ATOM 712 O O . ALA A 1 88 ? -0.778 2.369 -8.268 1.00 93.44 88 ALA A O 1
ATOM 713 N N . VAL A 1 89 ? 0.430 4.246 -8.085 1.00 93.06 89 VAL A N 1
ATOM 714 C CA . VAL A 1 89 ? -0.735 5.127 -7.925 1.00 93.06 89 VAL A CA 1
ATOM 715 C C . VAL A 1 89 ? -1.556 5.184 -9.205 1.00 93.06 89 VAL A C 1
ATOM 717 O O . VAL A 1 89 ? -2.782 5.131 -9.144 1.00 93.06 89 VAL A O 1
ATOM 720 N N . ASN A 1 90 ? -0.889 5.271 -10.356 1.00 92.81 90 ASN A N 1
ATOM 721 C CA . ASN A 1 90 ? -1.550 5.277 -11.656 1.00 92.81 90 ASN A CA 1
ATOM 722 C C . ASN A 1 90 ? -2.349 3.989 -11.866 1.00 92.81 90 ASN A C 1
ATOM 724 O O . ASN A 1 90 ? -3.533 4.062 -12.190 1.00 92.81 90 ASN A O 1
ATOM 728 N N . VAL A 1 91 ? -1.744 2.830 -11.596 1.00 94.81 91 VAL A N 1
ATOM 729 C CA . VAL A 1 91 ? -2.419 1.534 -11.737 1.00 94.81 91 VAL A CA 1
ATOM 730 C C . VAL A 1 91 ? -3.614 1.417 -10.787 1.00 94.81 91 VAL A C 1
ATOM 732 O O . VAL A 1 91 ? -4.698 1.038 -11.225 1.00 94.81 91 VAL A O 1
ATOM 735 N N . LEU A 1 92 ? -3.466 1.798 -9.512 1.00 94.62 92 LEU A N 1
ATOM 736 C CA . LEU A 1 92 ? -4.574 1.771 -8.547 1.00 94.62 92 LEU A CA 1
ATOM 737 C C . LEU A 1 92 ? -5.728 2.692 -8.977 1.00 94.62 92 LEU A C 1
ATOM 739 O O . LEU A 1 92 ? -6.890 2.296 -8.924 1.00 94.62 92 LEU A O 1
ATOM 743 N N . ARG A 1 93 ? -5.431 3.894 -9.483 1.00 93.44 93 ARG A N 1
ATOM 744 C CA . ARG A 1 93 ? -6.459 4.805 -10.015 1.00 93.44 93 ARG A CA 1
ATOM 745 C C . ARG A 1 93 ? -7.166 4.233 -11.240 1.00 93.44 93 ARG A C 1
ATOM 747 O O . ARG A 1 93 ? -8.386 4.326 -11.334 1.00 93.44 93 ARG A O 1
ATOM 754 N N . GLN A 1 94 ? -6.426 3.618 -12.162 1.00 92.62 94 GLN A N 1
ATOM 755 C CA . GLN A 1 94 ? -6.997 2.944 -13.334 1.00 92.62 94 GLN A CA 1
ATOM 756 C C . GLN A 1 94 ? -7.820 1.700 -12.966 1.00 92.62 94 GLN A C 1
ATOM 758 O O . GLN A 1 94 ? -8.680 1.286 -13.742 1.00 92.62 94 GLN A O 1
ATOM 763 N N . ALA A 1 95 ? -7.562 1.096 -11.805 1.00 92.38 95 ALA A N 1
ATOM 764 C CA . ALA A 1 95 ? -8.389 0.045 -11.217 1.00 92.38 95 ALA A CA 1
ATOM 765 C C . ALA A 1 95 ? -9.612 0.601 -10.454 1.00 92.38 95 ALA A C 1
ATOM 767 O O . ALA A 1 95 ? -10.367 -0.162 -9.863 1.00 92.38 95 ALA A O 1
ATOM 768 N N . GLY A 1 96 ? -9.834 1.921 -10.472 1.00 91.81 96 GLY A N 1
ATOM 769 C CA . GLY A 1 96 ? -10.996 2.565 -9.857 1.00 91.81 96 GLY A CA 1
ATOM 770 C C . GLY A 1 96 ? -10.845 2.873 -8.366 1.00 91.81 96 GLY A C 1
ATOM 771 O O . GLY A 1 96 ? -11.826 3.286 -7.740 1.00 91.81 96 GLY A O 1
ATOM 772 N N . LEU A 1 97 ? -9.647 2.713 -7.790 1.00 95.44 97 LEU A N 1
ATOM 773 C CA . LEU A 1 97 ? -9.404 3.065 -6.394 1.00 95.44 97 LEU A CA 1
ATOM 774 C C . LEU A 1 97 ? -9.202 4.570 -6.230 1.00 95.44 97 LEU A C 1
ATOM 776 O O . LEU A 1 97 ? -8.257 5.167 -6.748 1.00 95.44 97 LEU A O 1
ATOM 780 N N . ASP A 1 98 ? -10.086 5.153 -5.429 1.00 93.56 98 ASP A N 1
ATOM 781 C CA . ASP A 1 98 ? -9.989 6.508 -4.906 1.00 93.56 98 ASP A CA 1
ATOM 782 C C . ASP A 1 98 ? -9.658 6.467 -3.408 1.00 93.56 98 ASP A C 1
ATOM 784 O O . ASP A 1 98 ? -10.066 5.545 -2.701 1.00 93.56 98 ASP A O 1
ATOM 788 N N . LEU A 1 99 ? -8.930 7.473 -2.918 1.00 95.69 99 LEU A N 1
ATOM 789 C CA . LEU A 1 99 ? -8.467 7.510 -1.533 1.00 95.69 99 LEU A CA 1
ATOM 790 C C . LEU A 1 99 ? -9.622 7.461 -0.528 1.00 95.69 99 LEU A C 1
ATOM 792 O O . LEU A 1 99 ? -9.540 6.705 0.438 1.00 95.69 99 LEU A O 1
ATOM 796 N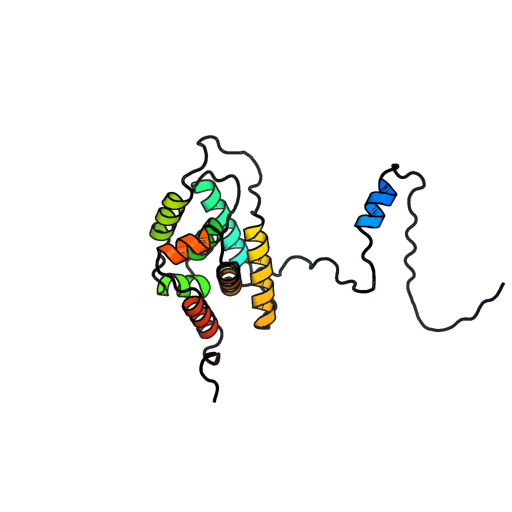 N . GLU A 1 100 ? -10.683 8.243 -0.736 1.00 96.62 100 GLU A N 1
ATOM 797 C CA . GLU A 1 100 ? -11.784 8.304 0.226 1.00 96.62 100 GLU A CA 1
ATOM 798 C C . GLU A 1 100 ? -12.625 7.030 0.179 1.00 96.62 100 GLU A C 1
ATOM 800 O O . GLU A 1 100 ? -12.965 6.493 1.229 1.00 96.62 100 GLU A O 1
ATOM 805 N N . LYS A 1 101 ? -12.869 6.472 -1.015 1.00 96.44 101 LYS A N 1
ATOM 806 C CA . LYS A 1 101 ? -13.564 5.178 -1.145 1.00 96.44 101 LYS A CA 1
ATOM 807 C C . LYS A 1 101 ? -12.829 4.058 -0.412 1.00 96.44 101 LYS A C 1
ATOM 809 O O . LYS A 1 101 ? -13.446 3.289 0.318 1.00 96.44 101 LYS A O 1
ATOM 814 N N . VAL A 1 102 ? -11.507 3.992 -0.578 1.00 97.69 102 VAL A N 1
ATOM 815 C CA . VAL A 1 102 ? -10.670 2.992 0.097 1.00 97.69 102 VAL A CA 1
ATOM 816 C C . 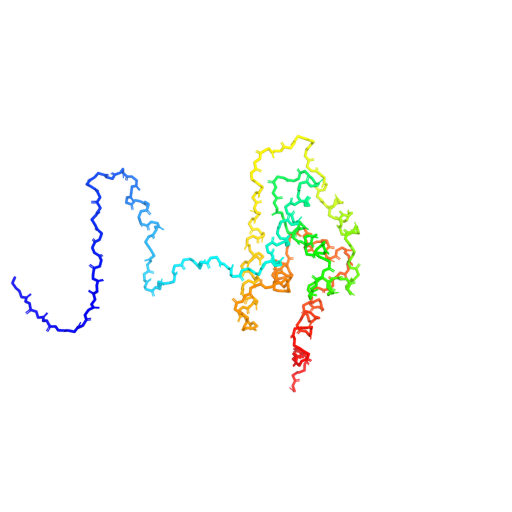VAL A 1 102 ? -10.670 3.224 1.605 1.00 97.69 102 VAL A C 1
ATOM 818 O O . VAL A 1 102 ? -10.738 2.258 2.355 1.00 97.69 102 VAL A O 1
ATOM 821 N N . ARG A 1 103 ? -10.647 4.478 2.078 1.00 97.75 103 ARG A N 1
ATOM 822 C CA . ARG A 1 103 ? -10.772 4.766 3.516 1.00 97.75 103 ARG A CA 1
ATOM 823 C C . ARG A 1 103 ? -12.093 4.279 4.091 1.00 97.75 103 ARG A C 1
ATOM 825 O O . ARG A 1 103 ? -12.063 3.647 5.138 1.00 97.75 103 ARG A O 1
ATOM 832 N N . THR A 1 104 ? -13.213 4.548 3.421 1.00 97.44 104 THR A N 1
ATOM 833 C CA . THR A 1 104 ? -14.533 4.077 3.862 1.00 97.44 104 THR A CA 1
ATOM 834 C C . THR A 1 104 ? -14.578 2.554 3.943 1.00 97.44 104 THR A C 1
ATOM 836 O O . THR A 1 104 ? -15.081 2.010 4.920 1.00 97.44 104 THR A O 1
ATOM 839 N N . GLU A 1 105 ? -14.001 1.862 2.961 1.00 97.75 105 GLU A N 1
ATOM 840 C CA . GLU A 1 105 ? -13.932 0.399 2.968 1.00 97.75 105 GLU A CA 1
ATOM 841 C C . GLU A 1 105 ? -13.046 -0.137 4.105 1.00 97.75 105 GLU A C 1
ATOM 843 O O . GLU A 1 105 ? -13.404 -1.095 4.786 1.00 97.75 105 GLU A O 1
ATOM 848 N N . VAL A 1 106 ? -11.902 0.507 4.359 1.00 97.56 106 VAL A N 1
ATOM 849 C CA . VAL A 1 106 ? -11.032 0.169 5.496 1.00 97.56 106 VAL A CA 1
ATOM 850 C C . VAL A 1 106 ? -11.777 0.363 6.815 1.00 97.56 106 VAL A C 1
ATOM 852 O O . VAL A 1 106 ? -11.803 -0.551 7.635 1.00 97.56 106 VAL A O 1
ATOM 855 N N . GLU A 1 107 ? -12.426 1.510 7.008 1.00 96.56 107 GLU A N 1
ATOM 856 C CA . GLU A 1 107 ? -13.207 1.805 8.212 1.00 96.56 107 GLU A CA 1
ATOM 857 C C . GLU A 1 107 ? -14.329 0.782 8.428 1.00 96.56 107 GLU A C 1
ATOM 859 O O . GLU A 1 107 ? -14.524 0.311 9.544 1.00 96.56 107 GLU A O 1
ATOM 864 N N . ALA A 1 108 ? -15.018 0.366 7.365 1.00 96.94 108 ALA A N 1
ATOM 865 C CA . ALA A 1 108 ? -16.060 -0.653 7.448 1.00 96.94 108 ALA A CA 1
ATOM 866 C C . ALA A 1 108 ? -15.524 -2.032 7.881 1.00 96.94 108 ALA A C 1
ATOM 868 O O . ALA A 1 108 ? -16.237 -2.788 8.543 1.00 96.94 108 ALA A O 1
ATOM 869 N N . LEU A 1 109 ? -14.280 -2.370 7.522 1.00 96.12 109 LEU A N 1
ATOM 870 C CA . LEU A 1 109 ? -13.673 -3.670 7.825 1.00 96.12 109 LEU A CA 1
ATOM 871 C C . LEU A 1 109 ? -13.017 -3.743 9.205 1.00 96.12 109 LEU A C 1
ATOM 873 O O . LEU A 1 109 ? -13.074 -4.797 9.841 1.00 96.12 109 LEU A O 1
ATOM 877 N N . VAL A 1 110 ? -12.352 -2.672 9.647 1.00 94.44 110 VAL A N 1
ATOM 878 C CA . VAL A 1 110 ? -11.555 -2.683 10.890 1.00 94.44 110 VAL A CA 1
ATOM 879 C C . VAL A 1 110 ? -12.009 -1.674 11.942 1.00 94.44 110 VAL A C 1
ATOM 881 O O . VAL A 1 110 ? -11.565 -1.761 13.085 1.00 94.44 110 VAL A O 1
ATOM 884 N N . GLY A 1 111 ? -12.924 -0.768 11.595 1.00 93.50 111 GLY A N 1
ATOM 885 C CA . GLY A 1 111 ? -13.382 0.304 12.470 1.00 93.50 111 GLY A CA 1
ATOM 886 C C . GLY A 1 111 ? -12.292 1.329 12.777 1.00 93.50 111 GLY A C 1
ATOM 887 O O . GLY A 1 111 ? -11.304 1.470 12.054 1.00 93.50 111 GLY A O 1
ATOM 888 N N . THR A 1 112 ? -12.491 2.048 13.879 1.00 89.31 112 THR A N 1
ATOM 889 C CA . THR A 1 112 ? -11.489 2.922 14.493 1.00 89.31 112 THR A CA 1
ATOM 890 C C . THR A 1 112 ? -11.040 2.338 15.827 1.00 89.31 112 THR A C 1
ATOM 892 O O . THR A 1 112 ? -11.834 1.757 16.569 1.00 89.31 112 THR A O 1
ATOM 895 N N . GLY A 1 113 ? -9.770 2.534 16.168 1.00 84.31 113 GLY A N 1
ATOM 896 C CA . GLY A 1 113 ? -9.241 2.230 17.490 1.00 84.31 113 GLY A CA 1
ATOM 897 C C . GLY A 1 113 ? -9.816 3.132 18.594 1.00 84.31 113 GLY A C 1
ATOM 898 O O . GLY A 1 113 ? -10.559 4.076 18.315 1.00 84.31 113 GLY A O 1
ATOM 899 N N . PRO A 1 114 ? -9.477 2.846 19.863 1.00 80.69 114 PRO A N 1
ATOM 900 C CA . PRO A 1 114 ? -10.019 3.560 21.017 1.00 80.69 114 PRO A CA 1
ATOM 901 C C . PRO A 1 114 ? -9.674 5.057 20.987 1.00 80.69 114 PRO A C 1
ATOM 903 O O . PRO A 1 114 ? -8.605 5.446 20.518 1.00 80.69 114 PRO A O 1
ATOM 906 N N . ASP A 1 115 ? -10.540 5.889 21.577 1.00 73.94 115 ASP A N 1
ATOM 907 C CA . ASP A 1 115 ? -10.356 7.352 21.665 1.00 73.94 115 ASP A CA 1
ATOM 908 C C . ASP A 1 115 ? -9.036 7.755 22.342 1.00 73.94 115 ASP A C 1
ATOM 910 O O . ASP A 1 115 ? -8.487 8.839 22.115 1.00 73.94 115 ASP A O 1
ATOM 914 N N . GLN A 1 116 ? -8.505 6.873 23.190 1.00 72.50 116 GLN A N 1
ATOM 915 C CA . GLN A 1 116 ? -7.267 7.099 23.912 1.00 72.50 116 GLN A CA 1
ATOM 916 C C . GLN A 1 116 ? -6.064 6.700 23.053 1.00 72.50 116 GLN A C 1
ATOM 918 O O . GLN A 1 116 ? -5.750 5.523 22.874 1.00 72.50 116 GLN A O 1
ATOM 923 N N . LYS A 1 117 ? -5.355 7.709 22.543 1.00 66.88 117 LYS A N 1
ATOM 924 C CA . LYS A 1 117 ? -4.151 7.504 21.733 1.00 66.88 117 LYS A CA 1
ATOM 925 C C . LYS A 1 117 ? -3.041 6.857 22.559 1.00 66.88 117 LYS A C 1
ATOM 927 O O . LYS A 1 117 ? -2.585 7.420 23.555 1.00 66.88 117 LYS A O 1
ATOM 932 N N . THR A 1 118 ? -2.543 5.712 22.104 1.00 64.94 118 THR A N 1
ATOM 933 C CA . THR A 1 118 ? -1.284 5.148 22.603 1.00 64.94 118 THR A CA 1
ATOM 934 C C . THR A 1 118 ? -0.125 6.062 22.215 1.00 64.94 118 THR A C 1
ATOM 936 O O . THR A 1 118 ? 0.146 6.261 21.032 1.00 64.94 118 THR A O 1
ATOM 939 N N . VAL A 1 119 ? 0.561 6.617 23.213 1.00 66.56 119 VAL A N 1
ATOM 940 C CA . VAL A 1 119 ? 1.752 7.452 23.022 1.00 66.56 119 VAL A CA 1
ATOM 941 C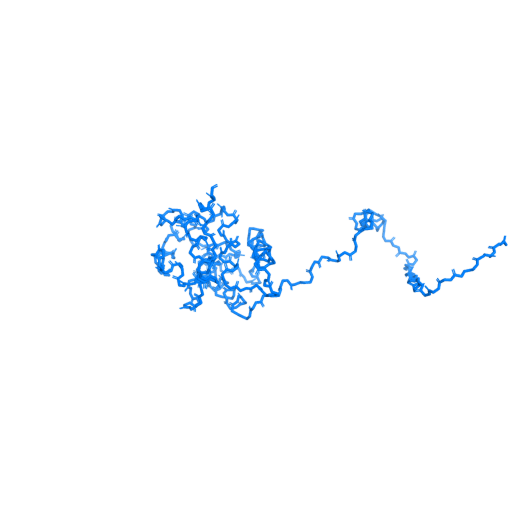 C . VAL A 1 119 ? 2.963 6.547 22.795 1.00 66.56 119 VAL A C 1
ATOM 943 O O . VAL A 1 119 ? 3.301 5.740 23.658 1.00 66.56 119 VAL A O 1
ATOM 946 N N . GLY A 1 120 ? 3.625 6.670 21.642 1.00 73.38 120 GLY A N 1
ATOM 947 C CA . GLY A 1 120 ? 4.834 5.906 21.327 1.00 73.38 120 GLY A CA 1
ATOM 948 C C . GLY A 1 120 ? 5.030 5.667 19.831 1.00 73.38 120 GLY A C 1
ATOM 949 O O . GLY A 1 120 ? 4.272 6.161 18.999 1.00 73.38 120 GLY A O 1
ATOM 950 N N . SER A 1 121 ? 6.066 4.903 19.477 1.00 81.19 121 SER A N 1
ATOM 951 C CA . SER A 1 121 ? 6.292 4.473 18.094 1.00 81.19 121 SER A CA 1
ATOM 952 C C . SER A 1 121 ? 5.248 3.439 17.673 1.00 81.19 121 SER A C 1
ATOM 954 O O . SER A 1 121 ? 5.102 2.423 18.352 1.00 81.19 121 SER A O 1
ATOM 956 N N . ILE A 1 122 ? 4.588 3.650 16.533 1.00 88.00 122 ILE A N 1
ATOM 957 C CA . ILE A 1 122 ? 3.626 2.700 15.962 1.00 88.00 122 ILE A CA 1
ATOM 958 C C . ILE A 1 122 ? 4.399 1.622 15.176 1.00 88.00 122 ILE A C 1
ATOM 960 O O . ILE A 1 122 ? 5.026 1.948 14.164 1.00 88.00 122 ILE A O 1
ATOM 964 N N . PRO A 1 123 ? 4.408 0.348 15.610 1.00 94.94 123 PRO A N 1
ATOM 965 C CA . PRO A 1 123 ? 5.150 -0.709 14.932 1.00 94.94 123 PRO A CA 1
ATOM 966 C C . PRO A 1 123 ? 4.447 -1.202 13.658 1.00 94.94 123 PRO A C 1
ATOM 968 O O . PRO A 1 123 ? 3.222 -1.176 13.539 1.00 94.94 123 PRO A O 1
ATOM 971 N N . TYR A 1 124 ? 5.230 -1.757 12.729 1.00 96.19 124 TYR A N 1
ATOM 972 C CA . TYR A 1 124 ? 4.699 -2.541 11.611 1.00 96.19 124 TYR A CA 1
ATOM 973 C C . TYR A 1 124 ? 4.202 -3.910 12.073 1.00 96.19 124 TYR A C 1
ATOM 975 O O . TYR A 1 124 ? 4.893 -4.620 12.814 1.00 96.19 124 TYR A O 1
ATOM 983 N N . THR A 1 125 ? 3.055 -4.327 11.540 1.00 96.81 125 THR A N 1
ATOM 984 C CA . THR A 1 125 ? 2.574 -5.707 11.673 1.00 96.81 125 THR A CA 1
ATOM 985 C C . THR A 1 125 ? 3.526 -6.707 10.988 1.00 96.81 125 THR A C 1
ATOM 987 O O . THR A 1 125 ? 4.258 -6.339 10.061 1.00 96.81 125 THR A O 1
ATOM 990 N N . PRO A 1 126 ? 3.516 -8.000 11.379 1.00 96.88 126 PRO A N 1
ATOM 991 C CA . PRO A 1 126 ? 4.277 -9.038 10.677 1.00 96.88 126 PRO A CA 1
ATOM 992 C C . PRO A 1 126 ? 3.958 -9.114 9.177 1.00 96.88 126 PRO A C 1
ATOM 994 O O . PRO A 1 126 ? 4.866 -9.317 8.372 1.00 96.88 126 PRO A O 1
ATOM 997 N N . ARG A 1 127 ? 2.694 -8.877 8.793 1.00 96.38 127 ARG A N 1
ATOM 998 C CA . ARG A 1 127 ? 2.271 -8.839 7.386 1.00 96.38 127 ARG A CA 1
ATOM 999 C C . ARG A 1 127 ? 2.928 -7.695 6.622 1.00 96.38 127 ARG A C 1
ATOM 1001 O O . ARG A 1 127 ? 3.469 -7.934 5.553 1.00 96.38 127 ARG A O 1
ATOM 1008 N N . VAL A 1 128 ? 3.014 -6.490 7.187 1.00 97.69 128 VAL A N 1
ATOM 1009 C CA . VAL A 1 128 ? 3.729 -5.380 6.527 1.00 97.69 128 VAL A CA 1
ATOM 1010 C C . VAL A 1 128 ? 5.222 -5.681 6.358 1.00 97.69 128 VAL A C 1
ATOM 1012 O O . VAL A 1 128 ? 5.797 -5.386 5.314 1.00 97.69 128 VAL A O 1
ATOM 1015 N N . LYS A 1 129 ? 5.861 -6.346 7.327 1.00 97.12 129 LYS A N 1
ATOM 1016 C CA . LYS A 1 129 ? 7.254 -6.803 7.159 1.00 97.12 129 LYS A CA 1
ATOM 1017 C C . LYS A 1 129 ? 7.386 -7.820 6.015 1.00 97.12 129 LYS A C 1
ATOM 1019 O O . LYS A 1 129 ? 8.346 -7.749 5.249 1.00 97.12 129 LYS A O 1
ATOM 1024 N N . LYS A 1 130 ? 6.410 -8.726 5.867 1.00 97.31 130 LYS A N 1
ATOM 1025 C CA . LYS A 1 130 ? 6.320 -9.661 4.733 1.00 97.31 130 LYS A CA 1
ATOM 1026 C C . LYS A 1 130 ? 6.130 -8.914 3.406 1.00 97.31 130 LYS A C 1
ATOM 1028 O O . LYS A 1 130 ? 6.878 -9.201 2.480 1.00 97.31 130 LYS A O 1
ATOM 1033 N N . VAL A 1 131 ? 5.244 -7.915 3.336 1.00 98.12 131 VAL A N 1
ATOM 1034 C CA . VAL A 1 131 ? 5.061 -7.039 2.157 1.00 98.12 131 VAL A CA 1
ATOM 1035 C C . VAL A 1 131 ? 6.383 -6.400 1.727 1.00 98.12 131 VAL A C 1
ATOM 1037 O O . VAL A 1 131 ? 6.738 -6.465 0.556 1.00 98.12 131 VAL A O 1
ATOM 1040 N N . LEU A 1 132 ? 7.156 -5.837 2.662 1.00 97.56 132 LEU A N 1
ATOM 1041 C CA . LEU A 1 132 ? 8.455 -5.221 2.352 1.00 97.56 132 LEU A CA 1
ATOM 1042 C C . LEU A 1 132 ? 9.479 -6.240 1.829 1.00 97.56 132 LEU A C 1
ATOM 1044 O O . LEU A 1 132 ? 10.230 -5.942 0.900 1.00 97.56 132 LEU A O 1
ATOM 1048 N N . SER A 1 133 ? 9.495 -7.452 2.391 1.00 97.00 133 SER A N 1
ATOM 1049 C CA . SER A 1 133 ? 10.347 -8.540 1.896 1.00 97.00 133 SER A CA 1
ATOM 1050 C C . SER A 1 133 ? 9.936 -8.995 0.493 1.00 97.00 133 SER A C 1
ATOM 1052 O O . SER A 1 133 ? 10.800 -9.202 -0.357 1.00 97.00 133 SER A O 1
ATOM 1054 N N . LEU A 1 134 ? 8.633 -9.118 0.226 1.00 97.38 134 LEU A N 1
ATOM 1055 C CA . LEU A 1 134 ? 8.108 -9.457 -1.097 1.00 97.38 134 LEU A CA 1
ATOM 1056 C C . LEU A 1 134 ? 8.426 -8.358 -2.117 1.00 97.38 134 LEU A C 1
ATOM 1058 O O . LEU A 1 134 ? 8.907 -8.665 -3.199 1.00 97.38 134 LEU A O 1
ATOM 1062 N N . ALA A 1 135 ? 8.287 -7.086 -1.743 1.00 97.44 135 ALA A N 1
ATOM 1063 C CA . ALA A 1 135 ? 8.660 -5.957 -2.590 1.00 97.44 135 ALA A CA 1
ATOM 1064 C C . ALA A 1 135 ? 10.150 -5.977 -2.973 1.00 97.44 135 ALA A C 1
ATOM 1066 O O . ALA A 1 135 ? 10.503 -5.734 -4.125 1.00 97.44 135 ALA A O 1
ATOM 1067 N N . ALA A 1 136 ? 11.035 -6.317 -2.031 1.00 96.44 136 ALA A N 1
ATOM 1068 C CA . ALA A 1 136 ? 12.458 -6.486 -2.322 1.00 96.44 136 ALA A CA 1
ATOM 1069 C C . ALA A 1 136 ? 12.727 -7.657 -3.286 1.00 96.44 136 ALA A C 1
ATOM 1071 O O . ALA A 1 136 ? 13.579 -7.544 -4.169 1.00 96.44 136 ALA A O 1
ATOM 1072 N N . LYS A 1 137 ? 11.980 -8.764 -3.158 1.00 96.06 137 LYS A N 1
ATOM 1073 C CA . LYS A 1 137 ? 12.065 -9.901 -4.088 1.00 96.06 137 LYS A CA 1
ATOM 1074 C C . LYS A 1 137 ? 11.598 -9.530 -5.495 1.00 96.06 137 LYS A C 1
ATOM 1076 O O . LYS A 1 137 ? 12.283 -9.888 -6.446 1.00 96.06 137 LYS A O 1
ATOM 1081 N N . GLU A 1 138 ? 10.496 -8.794 -5.624 1.00 94.69 138 GLU A N 1
ATOM 1082 C CA . GLU A 1 138 ? 9.982 -8.314 -6.916 1.00 94.69 138 GLU A CA 1
ATOM 1083 C C . GLU A 1 138 ? 10.981 -7.362 -7.587 1.00 94.69 138 GLU A C 1
ATOM 1085 O O . GLU A 1 138 ? 11.299 -7.538 -8.757 1.00 94.69 138 GLU A O 1
ATOM 1090 N N . ALA A 1 139 ? 11.571 -6.422 -6.836 1.00 94.12 139 ALA A N 1
ATOM 1091 C CA . ALA A 1 139 ? 12.618 -5.543 -7.368 1.00 94.12 139 ALA A CA 1
ATOM 1092 C C . ALA A 1 139 ? 13.809 -6.336 -7.917 1.00 94.12 139 ALA A C 1
ATOM 1094 O O . ALA A 1 139 ? 14.253 -6.101 -9.038 1.00 94.12 139 ALA A O 1
ATOM 1095 N N . LYS A 1 140 ? 14.277 -7.339 -7.167 1.00 93.44 140 LYS A N 1
ATOM 1096 C CA . LYS A 1 140 ? 15.365 -8.216 -7.611 1.00 93.44 140 LYS A CA 1
ATOM 1097 C C . LYS A 1 140 ? 14.987 -9.042 -8.845 1.00 93.44 140 LYS A C 1
ATOM 1099 O O . LYS A 1 140 ? 15.824 -9.205 -9.729 1.00 93.44 140 LYS A O 1
ATOM 1104 N N . ALA A 1 141 ? 13.759 -9.561 -8.904 1.00 91.06 141 ALA A N 1
ATOM 1105 C CA . ALA A 1 141 ? 13.257 -10.340 -10.037 1.00 91.06 141 ALA A CA 1
ATOM 1106 C C . ALA A 1 141 ? 13.162 -9.504 -11.322 1.00 91.06 141 ALA A C 1
ATOM 1108 O O . ALA A 1 141 ? 13.395 -10.027 -12.405 1.00 91.06 141 ALA A O 1
ATOM 1109 N N . LEU A 1 142 ? 12.892 -8.205 -11.187 1.00 89.88 142 LEU A N 1
ATOM 1110 C CA . LEU A 1 142 ? 12.866 -7.232 -12.281 1.00 89.88 142 LEU A CA 1
ATOM 1111 C C . LEU A 1 142 ? 14.233 -6.572 -12.532 1.00 89.88 142 LEU A C 1
ATOM 1113 O O . LEU A 1 142 ? 14.318 -5.574 -13.237 1.00 89.88 142 LEU A O 1
ATOM 1117 N N . HIS A 1 143 ? 15.313 -7.107 -11.949 1.00 90.69 143 HIS A N 1
ATOM 1118 C CA . HIS A 1 143 ? 16.678 -6.581 -12.071 1.00 90.69 143 HIS A CA 1
ATOM 1119 C C . HIS A 1 143 ? 16.857 -5.122 -11.605 1.00 90.69 143 HIS A C 1
ATOM 1121 O O . HIS A 1 143 ? 17.824 -4.452 -11.972 1.00 90.69 143 HIS A O 1
ATOM 1127 N N . HIS A 1 144 ? 15.973 -4.635 -10.734 1.00 91.12 144 HIS A N 1
ATOM 1128 C CA . HIS A 1 144 ? 16.077 -3.325 -10.105 1.00 91.12 144 HIS A CA 1
ATOM 1129 C C . HIS A 1 144 ? 16.904 -3.386 -8.812 1.00 91.12 144 HIS A C 1
ATOM 1131 O O . HIS A 1 144 ? 16.749 -4.270 -7.969 1.00 91.12 144 HIS A O 1
ATOM 1137 N N . THR A 1 145 ? 17.787 -2.403 -8.623 1.00 88.81 145 THR A N 1
ATOM 1138 C CA . THR A 1 145 ? 18.679 -2.293 -7.450 1.00 88.81 145 THR A CA 1
ATOM 1139 C C . THR A 1 145 ? 18.048 -1.559 -6.260 1.00 88.81 145 THR A C 1
ATOM 1141 O O . THR A 1 145 ? 18.600 -1.576 -5.153 1.00 88.81 145 THR A O 1
ATOM 1144 N N . TYR A 1 146 ? 16.882 -0.941 -6.476 1.00 92.56 146 TYR A N 1
ATOM 1145 C CA . TYR A 1 146 ? 16.112 -0.183 -5.492 1.00 92.56 146 TYR A CA 1
ATOM 1146 C C . TYR A 1 146 ? 14.652 -0.638 -5.472 1.00 92.56 146 TYR A C 1
ATOM 1148 O O . TYR A 1 146 ? 14.088 -1.010 -6.498 1.00 92.56 146 TYR A O 1
ATOM 1156 N N . VAL A 1 147 ? 14.018 -0.542 -4.304 1.00 95.19 147 VAL A N 1
ATOM 1157 C CA . VAL A 1 147 ? 12.594 -0.850 -4.131 1.00 95.19 147 VAL A CA 1
ATOM 1158 C C . VAL A 1 147 ? 11.779 0.428 -4.316 1.00 95.19 147 VAL A C 1
ATOM 1160 O O . VAL A 1 147 ? 11.795 1.336 -3.473 1.00 95.19 147 VAL A O 1
ATOM 1163 N N . GLY A 1 148 ? 11.087 0.505 -5.449 1.00 95.12 148 GLY A N 1
ATOM 1164 C CA . GLY A 1 148 ? 10.136 1.566 -5.783 1.00 95.12 148 GLY A CA 1
ATOM 1165 C C . GLY A 1 148 ? 8.695 1.268 -5.351 1.00 95.12 148 GLY A C 1
ATOM 1166 O O . GLY A 1 148 ? 8.398 0.263 -4.704 1.00 95.12 148 GLY A O 1
ATOM 1167 N N . THR A 1 149 ? 7.783 2.179 -5.687 1.00 96.44 149 THR A N 1
ATOM 1168 C CA . THR A 1 149 ? 6.368 2.125 -5.270 1.00 96.44 149 THR A CA 1
ATOM 1169 C C . THR A 1 149 ? 5.598 0.973 -5.905 1.00 96.44 149 THR A C 1
ATOM 1171 O O . THR A 1 149 ? 4.733 0.371 -5.280 1.00 96.44 149 THR A O 1
ATOM 1174 N N . GLU A 1 150 ? 5.941 0.649 -7.139 1.00 96.12 150 GLU A N 1
ATOM 1175 C CA . GLU A 1 150 ? 5.426 -0.456 -7.933 1.00 96.12 150 GLU A CA 1
ATOM 1176 C C . GLU A 1 150 ? 5.821 -1.805 -7.341 1.00 96.12 150 GLU A C 1
ATOM 1178 O O . GLU A 1 150 ? 4.966 -2.663 -7.170 1.00 96.12 150 GLU A O 1
ATOM 1183 N N . HIS A 1 151 ? 7.063 -1.948 -6.883 1.00 97.31 151 HIS A N 1
ATOM 1184 C CA . HIS A 1 151 ? 7.502 -3.123 -6.136 1.00 97.31 151 HIS A CA 1
ATOM 1185 C C . HIS A 1 151 ? 6.771 -3.259 -4.803 1.00 97.31 151 HIS A C 1
ATOM 1187 O O . HIS A 1 151 ? 6.409 -4.362 -4.404 1.00 97.31 151 HIS A O 1
ATOM 1193 N N . LEU A 1 152 ? 6.521 -2.139 -4.116 1.00 97.75 152 LEU A N 1
ATOM 1194 C CA . LEU A 1 152 ? 5.734 -2.143 -2.886 1.00 97.75 152 LEU A CA 1
ATOM 1195 C C . LEU A 1 152 ? 4.293 -2.606 -3.141 1.00 97.75 152 LEU A C 1
ATOM 1197 O O . LEU A 1 152 ? 3.772 -3.404 -2.365 1.00 97.75 152 LEU A O 1
ATOM 1201 N N . LEU A 1 153 ? 3.672 -2.147 -4.231 1.00 97.69 153 LEU A N 1
ATOM 1202 C CA . LEU A 1 153 ? 2.344 -2.602 -4.635 1.00 97.69 153 LEU A CA 1
ATOM 1203 C C . LEU A 1 153 ? 2.351 -4.085 -5.033 1.00 97.69 153 LEU A C 1
ATOM 1205 O O . LEU A 1 153 ? 1.500 -4.828 -4.558 1.00 97.69 153 LEU A O 1
ATOM 1209 N N . LEU A 1 154 ? 3.332 -4.546 -5.814 1.00 97.62 154 LEU A N 1
ATOM 1210 C CA . LEU A 1 154 ? 3.498 -5.969 -6.140 1.00 97.62 154 LEU A CA 1
ATOM 1211 C C . LEU A 1 154 ? 3.654 -6.822 -4.875 1.00 97.62 154 LEU A C 1
ATOM 1213 O O . LEU A 1 154 ? 3.001 -7.851 -4.743 1.00 97.62 154 LEU A O 1
ATOM 1217 N N . GLY A 1 155 ? 4.449 -6.361 -3.906 1.00 97.62 155 GLY A N 1
ATOM 1218 C CA . GLY A 1 155 ? 4.606 -7.029 -2.616 1.00 97.62 155 GLY A CA 1
ATOM 1219 C C . GLY A 1 155 ? 3.314 -7.081 -1.799 1.00 97.62 155 GLY A C 1
ATOM 1220 O O . GLY A 1 155 ? 3.092 -8.052 -1.080 1.00 97.62 155 GLY A O 1
ATOM 1221 N N . LEU A 1 156 ? 2.453 -6.066 -1.917 1.00 97.50 156 LEU A N 1
ATOM 1222 C CA . LEU A 1 156 ? 1.141 -6.030 -1.273 1.00 97.50 156 LEU A CA 1
ATOM 1223 C C . LEU A 1 156 ? 0.169 -7.024 -1.926 1.00 97.50 156 LEU A C 1
ATOM 1225 O O . LEU A 1 156 ? -0.490 -7.776 -1.214 1.00 97.50 156 LEU A O 1
ATOM 1229 N N . LEU A 1 157 ? 0.133 -7.072 -3.263 1.00 96.88 157 LEU A N 1
ATOM 1230 C CA . LEU A 1 157 ? -0.671 -8.033 -4.028 1.00 96.88 157 LEU A CA 1
ATOM 1231 C C . LEU A 1 157 ? -0.220 -9.478 -3.763 1.00 96.88 157 LEU A C 1
ATOM 1233 O O . LEU A 1 157 ? -1.053 -10.352 -3.549 1.00 96.88 157 LEU A O 1
ATOM 1237 N N . ALA A 1 158 ? 1.094 -9.719 -3.712 1.00 96.50 158 ALA A N 1
ATOM 1238 C CA . ALA A 1 158 ? 1.677 -11.036 -3.457 1.00 96.50 158 ALA A CA 1
ATOM 1239 C C . ALA A 1 158 ? 1.521 -11.508 -2.002 1.00 96.50 158 ALA A C 1
ATOM 1241 O O . ALA A 1 158 ? 1.591 -12.707 -1.732 1.00 96.50 158 ALA A O 1
ATOM 1242 N N . GLU A 1 159 ? 1.342 -10.594 -1.041 1.00 95.88 159 GLU A N 1
ATOM 1243 C CA . GLU A 1 159 ? 1.017 -10.988 0.333 1.00 95.88 159 GLU A CA 1
ATOM 1244 C C . GLU A 1 159 ? -0.343 -11.682 0.386 1.00 95.88 159 GLU A C 1
ATOM 1246 O O . GLU A 1 159 ? -0.476 -12.633 1.158 1.00 95.88 159 GLU A O 1
ATOM 1251 N N . GLY A 1 160 ? -1.281 -11.236 -0.465 1.00 88.69 160 GLY A N 1
ATOM 1252 C CA . GLY A 1 160 ? -2.543 -11.899 -0.822 1.00 88.69 160 GLY A CA 1
ATOM 1253 C C . GLY A 1 160 ? -3.589 -11.979 0.288 1.00 88.69 160 GLY A C 1
ATOM 1254 O O . GLY A 1 160 ? -4.738 -12.326 0.040 1.00 88.69 160 GLY A O 1
ATOM 1255 N N . ASP A 1 161 ? -3.203 -11.619 1.502 1.00 89.50 161 ASP A N 1
ATOM 1256 C CA . ASP A 1 161 ? -3.988 -11.755 2.711 1.00 89.50 161 ASP A CA 1
ATOM 1257 C C . ASP A 1 161 ? -4.139 -10.395 3.420 1.00 89.50 161 ASP A C 1
ATOM 1259 O O . ASP A 1 161 ? -3.606 -9.358 3.021 1.00 89.50 161 ASP A O 1
ATOM 1263 N N . GLY A 1 162 ? -4.862 -10.399 4.541 1.00 92.75 162 GLY A N 1
ATOM 1264 C CA . GLY A 1 162 ? -4.995 -9.229 5.399 1.00 92.75 162 GLY A CA 1
ATOM 1265 C C . GLY A 1 162 ? -6.018 -8.224 4.882 1.00 92.75 162 GLY A C 1
ATOM 1266 O O . GLY A 1 162 ? -6.816 -8.495 3.984 1.00 92.75 162 GLY A O 1
ATOM 1267 N N . VAL A 1 163 ? -6.030 -7.051 5.510 1.00 97.19 163 VAL A N 1
ATOM 1268 C CA . VAL A 1 163 ? -7.089 -6.062 5.291 1.00 97.19 163 VAL A CA 1
ATOM 1269 C C . VAL A 1 163 ? -6.952 -5.425 3.910 1.00 97.19 163 VAL A C 1
ATOM 1271 O O . VAL A 1 163 ? -7.959 -5.265 3.236 1.00 97.19 163 VAL A O 1
ATOM 1274 N N . ALA A 1 164 ? -5.734 -5.136 3.430 1.00 97.44 164 ALA A N 1
ATOM 1275 C CA . ALA A 1 164 ? -5.559 -4.578 2.085 1.00 97.44 164 ALA A CA 1
ATOM 1276 C C . ALA A 1 164 ? -6.071 -5.518 0.989 1.00 97.44 164 ALA A C 1
ATOM 1278 O O . ALA A 1 164 ? -6.774 -5.063 0.092 1.00 97.44 164 ALA A O 1
ATOM 1279 N N . ALA A 1 165 ? -5.764 -6.817 1.073 1.00 96.25 165 ALA A N 1
ATOM 1280 C CA . ALA A 1 165 ? -6.271 -7.795 0.114 1.00 96.25 165 ALA A CA 1
ATOM 1281 C C . ALA A 1 165 ? -7.803 -7.853 0.140 1.00 96.25 165 ALA A C 1
ATOM 1283 O O . ALA A 1 165 ? -8.440 -7.852 -0.912 1.00 96.25 165 ALA A O 1
ATOM 1284 N N . ARG A 1 166 ? -8.407 -7.813 1.338 1.00 97.06 166 ARG A N 1
ATOM 1285 C CA . ARG A 1 166 ? -9.866 -7.803 1.472 1.00 97.06 166 ARG A CA 1
ATOM 1286 C C . ARG A 1 166 ? -10.507 -6.537 0.905 1.00 97.06 166 ARG A C 1
ATOM 1288 O O . ARG A 1 166 ? -11.524 -6.640 0.230 1.00 97.06 166 ARG A O 1
ATOM 1295 N N . VAL A 1 167 ? -9.906 -5.372 1.141 1.00 97.75 167 VAL A N 1
ATOM 1296 C CA . VAL A 1 167 ? -10.348 -4.091 0.568 1.00 97.75 167 VAL A CA 1
ATOM 1297 C C . VAL A 1 167 ? -10.304 -4.149 -0.958 1.00 97.75 167 VAL A C 1
ATOM 1299 O O . VAL A 1 167 ? -11.299 -3.850 -1.609 1.00 97.75 167 VAL A O 1
ATOM 1302 N N . LEU A 1 168 ? -9.181 -4.590 -1.535 1.00 96.81 168 LEU A N 1
ATOM 1303 C CA . LEU A 1 168 ? -9.033 -4.741 -2.986 1.00 96.81 168 LEU A CA 1
ATOM 1304 C C . LEU A 1 168 ? -10.102 -5.686 -3.558 1.00 96.81 168 LEU A C 1
ATOM 1306 O O . LEU A 1 168 ? -10.769 -5.340 -4.531 1.00 96.81 168 LEU A O 1
ATOM 1310 N N . GLN A 1 169 ? -10.333 -6.828 -2.906 1.00 96.00 169 GLN A N 1
ATOM 1311 C CA . GLN A 1 169 ? -11.361 -7.792 -3.300 1.00 96.00 169 GLN A CA 1
ATOM 1312 C C . GLN A 1 169 ? -12.777 -7.198 -3.245 1.00 96.00 169 GLN A C 1
ATOM 1314 O O . GLN A 1 169 ? -13.535 -7.336 -4.204 1.00 96.00 169 GLN A O 1
ATOM 1319 N N . ASN A 1 170 ? -13.140 -6.525 -2.149 1.00 96.75 170 ASN A N 1
ATOM 1320 C CA . ASN A 1 170 ? -14.462 -5.913 -1.979 1.00 96.75 170 ASN A CA 1
ATOM 1321 C C . ASN A 1 170 ? -14.708 -4.786 -2.998 1.00 96.75 170 ASN A C 1
ATOM 1323 O O . ASN A 1 170 ? -15.839 -4.574 -3.427 1.00 96.75 170 ASN A O 1
ATOM 1327 N N . MET A 1 171 ? -13.645 -4.107 -3.435 1.00 96.44 171 MET A N 1
ATOM 1328 C CA . MET A 1 171 ? -13.696 -3.091 -4.488 1.00 96.44 171 MET A CA 1
ATOM 1329 C C . MET A 1 171 ? -13.648 -3.669 -5.913 1.00 96.44 171 MET A C 1
ATOM 1331 O O . MET A 1 171 ? -13.612 -2.903 -6.875 1.00 96.44 171 MET A O 1
ATOM 1335 N N . GLY A 1 172 ? -13.661 -4.997 -6.069 1.00 95.56 172 GLY A N 1
ATOM 1336 C CA . GLY A 1 172 ? -13.681 -5.664 -7.374 1.00 95.56 172 GLY A CA 1
ATOM 1337 C C . GLY A 1 172 ? -12.349 -5.609 -8.127 1.00 95.56 172 GLY A C 1
ATOM 1338 O O . GLY A 1 172 ? -12.331 -5.713 -9.352 1.00 95.56 172 GLY A O 1
ATOM 1339 N N . VAL A 1 173 ? -11.237 -5.421 -7.415 1.00 95.75 173 VAL A N 1
ATOM 1340 C CA . VAL A 1 173 ? -9.901 -5.358 -8.009 1.00 95.75 173 VAL A CA 1
ATOM 1341 C C . VAL A 1 173 ? -9.383 -6.769 -8.250 1.00 95.75 173 VAL A C 1
ATOM 1343 O O . VAL A 1 173 ? -9.183 -7.540 -7.313 1.00 95.75 173 VAL A O 1
ATOM 1346 N N . ASP A 1 174 ? -9.111 -7.085 -9.511 1.00 93.38 174 ASP A N 1
ATOM 1347 C CA . ASP A 1 174 ? -8.422 -8.311 -9.901 1.00 93.38 174 ASP A CA 1
ATOM 1348 C C . ASP A 1 174 ? -6.908 -8.140 -9.688 1.00 93.38 174 ASP A C 1
ATOM 1350 O O . ASP A 1 174 ? -6.261 -7.281 -10.302 1.00 93.38 174 ASP A O 1
ATOM 1354 N N . THR A 1 175 ? -6.339 -8.938 -8.784 1.00 92.31 175 THR A N 1
ATOM 1355 C CA . THR A 1 175 ? -4.922 -8.869 -8.407 1.00 92.31 175 THR A CA 1
ATOM 1356 C C . THR A 1 175 ? -3.989 -9.255 -9.549 1.00 92.31 175 THR A C 1
ATOM 1358 O O . THR A 1 175 ? -2.933 -8.637 -9.696 1.00 92.31 175 THR A O 1
ATOM 1361 N N . ASP A 1 176 ? -4.379 -10.222 -10.379 1.00 92.38 176 ASP A N 1
ATOM 1362 C CA . ASP A 1 176 ? -3.565 -10.716 -11.488 1.00 92.38 176 ASP A CA 1
ATOM 1363 C C . ASP A 1 176 ? -3.543 -9.694 -12.622 1.00 92.38 176 ASP A C 1
ATOM 1365 O O . ASP A 1 176 ? -2.476 -9.344 -13.132 1.00 92.38 1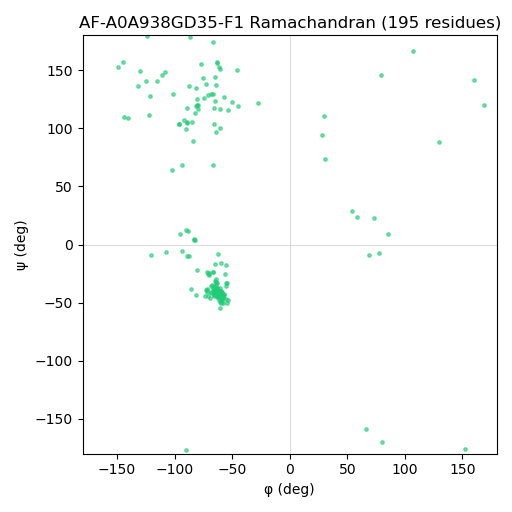76 ASP A O 1
ATOM 1369 N N . GLN A 1 177 ? -4.702 -9.123 -12.954 1.00 93.88 177 GLN A N 1
ATOM 1370 C CA . GLN A 1 177 ? -4.798 -8.029 -13.924 1.00 93.88 177 GLN A CA 1
ATOM 1371 C C . GLN A 1 177 ? -4.047 -6.784 -13.447 1.00 93.88 177 GLN A C 1
ATOM 1373 O O . GLN A 1 177 ? -3.348 -6.133 -14.226 1.00 93.88 177 GLN A O 1
ATOM 1378 N N . THR A 1 178 ? -4.135 -6.464 -12.155 1.00 95.00 178 THR A N 1
ATOM 1379 C CA . THR A 1 178 ? -3.388 -5.346 -11.563 1.00 95.00 178 THR A CA 1
ATOM 1380 C C . THR A 1 178 ? -1.883 -5.589 -11.656 1.00 95.00 178 THR A C 1
ATOM 1382 O O . THR A 1 178 ? -1.145 -4.691 -12.060 1.00 95.00 178 THR A O 1
ATOM 1385 N N . ARG A 1 179 ? -1.416 -6.810 -11.355 1.00 94.44 179 ARG A N 1
ATOM 1386 C CA . ARG A 1 179 ? -0.009 -7.200 -11.516 1.00 94.44 179 ARG A CA 1
ATOM 1387 C C . ARG A 1 179 ? 0.451 -7.046 -12.965 1.00 94.44 179 ARG A C 1
ATOM 1389 O O . ARG A 1 179 ? 1.480 -6.414 -13.188 1.00 94.44 179 ARG A O 1
ATOM 1396 N N . LYS A 1 180 ? -0.311 -7.560 -13.939 1.00 93.44 180 LYS A N 1
ATOM 1397 C CA . LYS A 1 180 ? -0.006 -7.413 -15.375 1.00 93.44 180 LYS A CA 1
ATOM 1398 C C . LYS A 1 180 ? 0.144 -5.940 -15.771 1.00 93.44 180 LYS A C 1
ATOM 1400 O O . LYS A 1 180 ? 1.151 -5.571 -16.365 1.00 93.44 180 LYS A O 1
ATOM 1405 N N . ARG A 1 181 ? -0.784 -5.071 -15.351 1.00 93.62 181 ARG A N 1
ATOM 1406 C CA . ARG A 1 181 ? -0.714 -3.620 -15.617 1.00 93.62 181 ARG A CA 1
ATOM 1407 C C . ARG A 1 181 ? 0.538 -2.956 -15.046 1.00 93.62 181 ARG A C 1
ATOM 1409 O O . ARG A 1 181 ? 1.123 -2.114 -15.714 1.00 93.62 181 ARG A O 1
ATOM 1416 N N . ILE A 1 182 ? 0.965 -3.328 -13.835 1.00 94.25 182 ILE A N 1
ATOM 1417 C CA . ILE A 1 182 ? 2.207 -2.794 -13.246 1.00 94.25 182 ILE A CA 1
ATOM 1418 C C . ILE A 1 182 ? 3.416 -3.154 -14.112 1.00 94.25 182 ILE A C 1
ATOM 1420 O O . ILE A 1 182 ? 4.283 -2.311 -14.325 1.00 94.25 182 ILE A O 1
ATOM 1424 N N . LEU A 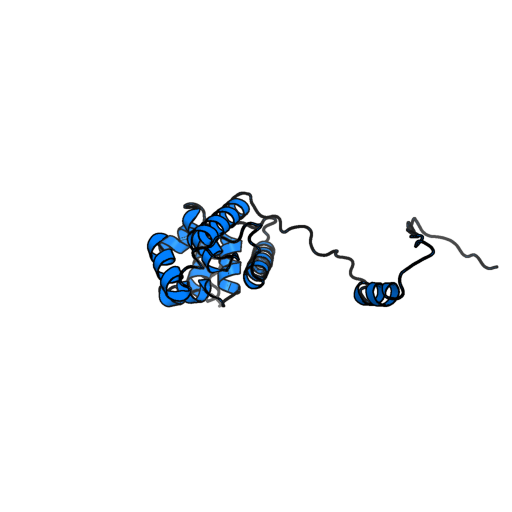1 183 ? 3.475 -4.396 -14.595 1.00 91.81 183 LEU A N 1
ATOM 1425 C CA . LEU A 1 183 ? 4.591 -4.879 -15.406 1.00 91.81 183 LEU A CA 1
ATOM 1426 C C . LEU A 1 183 ? 4.630 -4.199 -16.779 1.00 91.81 183 LEU A C 1
ATOM 1428 O O . LEU A 1 183 ? 5.702 -3.777 -17.196 1.00 91.81 183 LEU A O 1
ATOM 1432 N N . LEU A 1 184 ? 3.472 -3.996 -17.413 1.00 89.44 184 LEU A N 1
ATOM 1433 C CA . LEU A 1 184 ? 3.361 -3.254 -18.675 1.00 89.44 184 LEU A CA 1
ATOM 1434 C C . LEU A 1 184 ? 3.778 -1.780 -18.541 1.00 89.44 184 LEU A C 1
ATOM 1436 O O . LEU A 1 184 ? 4.401 -1.231 -19.444 1.00 89.44 184 LEU A O 1
ATOM 1440 N N . GLU A 1 185 ? 3.462 -1.131 -17.416 1.00 86.62 185 GLU A N 1
ATOM 1441 C CA . GLU A 1 185 ? 3.875 0.260 -17.167 1.00 86.62 185 GLU A CA 1
ATOM 1442 C C . GLU A 1 185 ? 5.392 0.375 -16.898 1.00 86.62 185 GLU A C 1
ATOM 1444 O O . GLU A 1 185 ? 5.986 1.433 -17.108 1.00 86.62 185 GLU A O 1
ATOM 1449 N N . LEU A 1 186 ? 6.024 -0.701 -16.411 1.00 82.56 186 LEU A N 1
ATOM 1450 C CA . LEU A 1 186 ? 7.465 -0.770 -16.147 1.00 82.56 186 LEU A CA 1
ATOM 1451 C C . LEU A 1 186 ? 8.287 -1.063 -17.405 1.00 82.56 186 LEU A C 1
ATOM 1453 O O . LEU A 1 186 ? 9.329 -0.442 -17.610 1.00 82.56 186 LEU A O 1
ATOM 1457 N N . ASP A 1 187 ? 7.821 -1.998 -18.226 1.00 78.44 187 ASP A N 1
ATOM 1458 C CA . ASP A 1 187 ? 8.393 -2.321 -19.527 1.00 78.44 187 ASP A CA 1
ATOM 1459 C C . ASP A 1 187 ? 7.249 -2.594 -20.515 1.00 78.44 187 ASP A C 1
ATOM 1461 O O . ASP A 1 187 ? 6.593 -3.635 -20.427 1.00 78.44 187 ASP A O 1
ATOM 1465 N N . PRO A 1 188 ? 7.012 -1.696 -21.487 1.00 63.69 188 PRO A N 1
ATOM 1466 C CA . PRO A 1 188 ? 5.983 -1.897 -22.502 1.00 63.69 188 PRO A CA 1
ATOM 1467 C C . PRO A 1 188 ? 6.182 -3.155 -23.363 1.00 63.69 188 PRO A C 1
ATOM 1469 O O . PRO A 1 188 ? 5.243 -3.563 -24.041 1.00 63.69 188 PRO A O 1
ATOM 1472 N N . ASN A 1 189 ? 7.378 -3.762 -23.364 1.00 56.81 189 ASN A N 1
ATOM 1473 C CA . ASN A 1 189 ? 7.671 -5.009 -24.076 1.00 56.81 189 ASN A CA 1
ATOM 1474 C C . ASN A 1 189 ? 7.550 -6.255 -23.189 1.00 56.81 189 ASN A C 1
ATOM 1476 O O . ASN A 1 189 ? 7.973 -7.334 -23.610 1.00 56.81 189 ASN A O 1
ATOM 1480 N N . PHE A 1 190 ? 7.030 -6.132 -21.964 1.00 55.94 190 PHE A N 1
ATOM 1481 C CA . PHE A 1 190 ? 6.846 -7.283 -21.090 1.00 55.94 190 PHE A CA 1
ATOM 1482 C C . PHE A 1 190 ? 5.899 -8.291 -21.771 1.00 55.94 190 PHE A C 1
ATOM 1484 O O . PHE A 1 190 ? 4.745 -7.945 -22.028 1.00 55.94 190 PHE A O 1
ATOM 1491 N N . PRO A 1 191 ? 6.357 -9.517 -22.095 1.00 50.47 191 PRO A N 1
ATOM 1492 C CA . PRO A 1 191 ? 5.530 -10.483 -22.802 1.00 50.47 191 PRO A CA 1
ATOM 1493 C C . PRO A 1 191 ? 4.370 -10.902 -21.900 1.00 50.47 191 PRO A C 1
ATOM 1495 O O . PRO A 1 191 ? 4.576 -11.275 -20.739 1.00 50.47 191 PRO A O 1
ATOM 1498 N N . ASP A 1 192 ? 3.147 -10.848 -22.425 1.00 49.69 192 ASP A N 1
ATOM 1499 C CA . ASP A 1 192 ? 2.001 -11.427 -21.737 1.00 49.69 192 ASP A CA 1
ATOM 1500 C C . ASP A 1 192 ? 2.297 -12.910 -21.482 1.00 49.69 192 ASP A C 1
ATOM 1502 O O . ASP A 1 192 ? 2.637 -13.658 -22.394 1.00 49.69 192 ASP A O 1
ATOM 1506 N N . ALA A 1 193 ? 2.177 -13.357 -20.230 1.00 51.41 193 ALA A N 1
ATOM 1507 C CA . ALA A 1 193 ? 2.457 -14.749 -19.851 1.00 51.41 193 ALA A CA 1
ATOM 1508 C C . ALA A 1 193 ? 1.535 -15.778 -20.547 1.00 51.41 193 ALA A C 1
ATOM 1510 O O . ALA A 1 193 ? 1.770 -16.982 -20.434 1.00 51.41 193 ALA A O 1
ATOM 1511 N N . ASP A 1 194 ? 0.513 -15.295 -21.260 1.00 50.34 194 ASP A N 1
ATOM 1512 C CA . ASP A 1 194 ? -0.430 -16.069 -22.066 1.00 50.34 194 ASP A CA 1
ATOM 1513 C C . ASP A 1 194 ? -0.011 -16.173 -23.551 1.00 50.34 194 ASP A C 1
ATOM 1515 O O . ASP A 1 194 ? -0.630 -16.922 -24.302 1.00 50.34 194 ASP A O 1
ATOM 1519 N N . ASP A 1 195 ? 1.060 -15.488 -23.971 1.00 43.97 195 ASP A N 1
ATOM 1520 C CA . ASP A 1 195 ? 1.650 -15.596 -25.311 1.00 43.97 195 ASP A CA 1
ATOM 1521 C C . ASP A 1 195 ? 2.789 -16.630 -25.298 1.00 43.97 195 ASP A C 1
ATOM 1523 O O . ASP A 1 195 ? 3.984 -16.324 -25.347 1.00 43.97 195 ASP A O 1
ATOM 1527 N N . LYS A 1 196 ? 2.415 -17.901 -25.127 1.00 31.69 196 LYS A N 1
ATOM 1528 C CA . LYS A 1 196 ? 3.312 -19.036 -25.376 1.00 31.69 196 LYS A CA 1
ATOM 1529 C C . LYS A 1 196 ? 2.954 -19.630 -26.744 1.00 31.69 196 LYS A C 1
ATOM 1531 O O . LYS A 1 196 ? 1.770 -19.890 -26.953 1.00 31.69 196 LYS A O 1
ATOM 1536 N N . PRO A 1 197 ? 3.931 -19.851 -27.645 1.00 45.66 197 PRO A N 1
ATOM 1537 C CA . PRO A 1 197 ? 3.674 -20.468 -28.945 1.00 45.66 197 PRO A CA 1
ATOM 1538 C C . PRO A 1 197 ? 3.173 -21.912 -28.825 1.00 45.66 197 PRO A C 1
ATOM 1540 O O . PRO A 1 197 ? 3.524 -22.589 -27.826 1.00 45.66 197 PRO A O 1
#

Radius of gyration: 23.0 Å; Cα contacts (8 Å, |Δi|>4): 215; chains: 1; bounding box: 72×41×62 Å

Mean predicted aligned error: 12.98 Å

Nearest PDB structures (foldseek):
  5gui-assembly1_A  TM=9.613E-01  e=7.942E-14  Arabidopsis thaliana
  8xqu-assembly1_A  TM=9.650E-01  e=2.030E-13  Homo sapiens
  3wde-assembly1_A  TM=9.698E-01  e=4.055E-13  Mycobacterium tuberculosis
  3wdd-assembly1_A  TM=9.691E-01  e=5.454E-13  Mycobacterium tuberculosis
  4xbi-assembly2_B  TM=8.138E-01  e=5.133E-06  Plasmodium falciparum 3D7